Protein AF-A0A534RMI1-F1 (afdb_monomer)

Foldseek 3Di:
DDDPDPPDDPPDDDPDPVVVVPDDDPPDCPPPPPPDDDDDDDDDDDDDDDDDDDDDDDDDDDDDDDDDDDDDPPDPPDPPDDDPDPPPPCPDDDDDDDDDDPVVVVVLVVVLCVCLVPPPHNPDDSVVVVVVVVVLLVLLVVLQDCVPQDPQDDPPDPSNVCRVVSNVVSSVRSSVVSVVVVVD

pLDDT: mean 73.36, std 21.19, range [35.44, 97.62]

Structure (mmCIF, N/CA/C/O backbone):
data_AF-A0A534RMI1-F1
#
_entry.id   AF-A0A534RMI1-F1
#
loop_
_atom_site.group_PDB
_atom_site.id
_atom_site.type_symbol
_atom_site.label_atom_id
_atom_site.label_alt_id
_atom_site.label_comp_id
_atom_site.label_asym_id
_atom_site.label_entity_id
_atom_site.label_seq_id
_atom_site.pdbx_PDB_ins_code
_atom_site.Cartn_x
_atom_site.Cartn_y
_atom_site.Cartn_z
_atom_site.occupancy
_atom_site.B_iso_or_equiv
_atom_site.auth_seq_id
_atom_site.auth_comp_id
_atom_site.auth_asym_id
_atom_site.auth_atom_id
_atom_site.pdbx_PDB_model_num
ATOM 1 N N . MET A 1 1 ? 21.032 -33.362 -4.407 1.00 35.91 1 MET A N 1
ATOM 2 C CA . MET A 1 1 ? 20.028 -32.495 -3.752 1.00 35.91 1 MET A CA 1
ATOM 3 C C . MET A 1 1 ? 20.528 -31.066 -3.860 1.00 35.91 1 MET A C 1
ATOM 5 O O . MET A 1 1 ? 21.305 -30.638 -3.016 1.00 35.91 1 MET A O 1
ATOM 9 N N . ASP A 1 2 ? 20.140 -30.360 -4.920 1.00 45.78 2 ASP A N 1
ATOM 10 C CA . ASP A 1 2 ? 20.627 -29.004 -5.179 1.00 45.78 2 ASP A CA 1
ATOM 11 C C . ASP A 1 2 ? 19.701 -27.980 -4.529 1.00 45.78 2 ASP A C 1
ATOM 13 O O . ASP A 1 2 ? 18.535 -27.825 -4.903 1.00 45.78 2 ASP A O 1
ATOM 17 N N . LYS A 1 3 ? 20.220 -27.287 -3.514 1.00 56.59 3 LYS A N 1
ATOM 18 C CA . LYS A 1 3 ? 19.539 -26.168 -2.863 1.00 56.59 3 LYS A CA 1
ATOM 19 C C . LYS A 1 3 ? 19.502 -24.995 -3.849 1.00 56.59 3 LYS A C 1
ATOM 21 O O . LYS A 1 3 ? 20.452 -24.224 -3.923 1.00 56.59 3 LYS A O 1
ATOM 26 N N . LYS A 1 4 ? 18.417 -24.856 -4.618 1.00 56.69 4 LYS A N 1
ATOM 27 C CA . LYS A 1 4 ? 18.163 -23.656 -5.434 1.00 56.69 4 LYS A CA 1
ATOM 28 C C . LYS A 1 4 ? 17.969 -22.450 -4.510 1.00 56.69 4 LYS A C 1
ATOM 30 O O . LYS A 1 4 ? 16.898 -22.262 -3.937 1.00 56.69 4 LYS A O 1
ATOM 35 N N . THR A 1 5 ? 19.003 -21.629 -4.366 1.00 60.81 5 THR A N 1
ATOM 36 C CA . THR A 1 5 ? 18.936 -20.309 -3.734 1.00 60.81 5 THR A CA 1
ATOM 37 C C . THR A 1 5 ? 18.153 -19.361 -4.643 1.00 60.81 5 THR A C 1
ATOM 39 O O . THR A 1 5 ? 18.589 -18.977 -5.726 1.00 60.81 5 THR A O 1
ATOM 42 N N . ARG A 1 6 ? 16.930 -19.019 -4.229 1.00 60.38 6 ARG A N 1
ATOM 43 C CA . ARG A 1 6 ? 16.043 -18.097 -4.951 1.00 60.38 6 ARG A CA 1
ATOM 44 C C . ARG A 1 6 ? 16.687 -16.701 -4.971 1.00 60.38 6 ARG A C 1
ATOM 46 O O . ARG A 1 6 ? 17.007 -16.171 -3.914 1.00 60.38 6 ARG A O 1
ATOM 53 N N . GLY A 1 7 ? 16.858 -16.111 -6.157 1.00 69.50 7 GLY A N 1
ATOM 54 C CA . GLY A 1 7 ? 17.272 -14.707 -6.319 1.00 69.50 7 GLY A CA 1
ATOM 55 C C . GLY A 1 7 ? 18.750 -14.437 -6.632 1.00 69.50 7 GLY A C 1
ATOM 56 O O . GLY A 1 7 ? 19.119 -13.271 -6.722 1.00 69.50 7 GLY A O 1
ATOM 57 N N . LEU A 1 8 ? 19.587 -15.459 -6.840 1.00 78.31 8 LEU A N 1
ATOM 58 C CA . LEU A 1 8 ? 20.981 -15.291 -7.279 1.00 78.31 8 LEU A CA 1
ATOM 59 C C . LEU A 1 8 ? 21.171 -15.837 -8.706 1.00 78.31 8 LEU A C 1
ATOM 61 O O . LEU A 1 8 ? 20.578 -16.867 -9.038 1.00 78.31 8 LEU A O 1
ATOM 65 N N . PRO A 1 9 ? 21.956 -15.163 -9.573 1.00 78.00 9 PRO A N 1
ATOM 66 C CA . PRO A 1 9 ? 22.225 -15.662 -10.914 1.00 78.00 9 PRO A CA 1
ATOM 67 C C . PRO A 1 9 ? 23.018 -16.981 -10.852 1.00 78.00 9 PRO A C 1
ATOM 69 O O . PRO A 1 9 ? 23.820 -17.160 -9.933 1.00 78.00 9 PRO A O 1
ATOM 72 N N . PRO A 1 10 ? 22.859 -17.888 -11.838 1.00 73.12 10 PRO A N 1
ATOM 73 C CA . PRO A 1 10 ? 23.508 -19.207 -11.834 1.00 73.12 10 PRO A CA 1
ATOM 74 C C . PRO A 1 10 ? 25.043 -19.168 -11.769 1.00 73.12 10 PRO A C 1
ATOM 76 O O . PRO A 1 10 ? 25.670 -20.175 -11.463 1.00 73.12 10 PRO A O 1
ATOM 79 N N . SER A 1 11 ? 25.646 -18.018 -12.074 1.00 76.00 11 SER A N 1
ATOM 80 C CA . SER A 1 11 ? 27.089 -17.776 -12.077 1.00 76.00 11 SER A CA 1
ATOM 81 C C . SER A 1 11 ? 27.627 -17.165 -10.779 1.00 76.00 11 SER A C 1
ATOM 83 O O . SER A 1 11 ? 28.812 -16.849 -10.714 1.00 76.00 11 SER A O 1
ATOM 85 N N . PHE A 1 12 ? 26.790 -16.925 -9.765 1.00 70.94 12 PHE A N 1
ATOM 86 C CA . PHE A 1 12 ? 27.260 -16.348 -8.509 1.00 70.94 12 PHE A CA 1
ATOM 87 C C . PHE A 1 12 ? 27.955 -17.414 -7.657 1.00 70.94 12 PHE A C 1
ATOM 89 O O . PHE A 1 12 ? 27.310 -18.328 -7.143 1.00 70.94 12 PHE A O 1
ATOM 96 N N . GLN A 1 13 ? 29.267 -17.273 -7.485 1.00 72.00 13 GLN A N 1
ATOM 97 C CA . GLN A 1 13 ? 30.072 -18.059 -6.554 1.00 72.00 13 GLN A CA 1
ATOM 98 C C . GLN A 1 13 ? 30.716 -17.099 -5.552 1.00 72.00 13 GLN A C 1
ATOM 100 O O . GLN A 1 13 ? 31.319 -16.098 -5.933 1.00 72.00 13 GLN A O 1
ATOM 105 N N . LEU A 1 14 ? 30.518 -17.369 -4.261 1.00 69.06 14 LEU A N 1
ATOM 106 C CA . LEU A 1 14 ? 31.159 -16.628 -3.182 1.00 69.06 14 LEU A CA 1
ATOM 107 C C . LEU A 1 14 ? 32.470 -17.348 -2.849 1.00 69.06 14 LEU A C 1
ATOM 109 O O . LEU A 1 14 ? 32.453 -18.352 -2.136 1.00 69.06 14 LEU A O 1
ATOM 113 N N . ASP A 1 15 ? 33.588 -16.847 -3.370 1.00 60.03 15 ASP A N 1
ATOM 114 C CA . ASP A 1 15 ? 34.925 -17.369 -3.072 1.00 60.03 15 ASP A CA 1
ATOM 115 C C . ASP A 1 15 ? 35.361 -16.936 -1.668 1.00 60.03 15 ASP A C 1
ATOM 117 O O . ASP A 1 15 ? 36.162 -16.022 -1.474 1.00 60.03 15 ASP A O 1
ATOM 121 N N . VAL A 1 16 ? 34.797 -17.582 -0.650 1.00 66.56 16 VAL A N 1
ATOM 122 C CA . VAL A 1 16 ? 35.308 -17.459 0.715 1.00 66.56 16 VAL A CA 1
ATOM 123 C C . VAL A 1 16 ? 36.468 -18.432 0.847 1.00 66.56 16 VAL A C 1
ATOM 125 O O . VAL A 1 16 ? 36.294 -19.641 0.684 1.00 66.56 16 VAL A O 1
ATOM 128 N N . ALA A 1 17 ? 37.663 -17.921 1.150 1.00 61.41 17 ALA A N 1
ATOM 129 C CA . ALA A 1 17 ? 38.798 -18.775 1.468 1.00 61.41 17 ALA A CA 1
ATOM 130 C C . ALA A 1 17 ? 38.384 -19.750 2.581 1.00 61.41 17 ALA A C 1
ATOM 132 O O . ALA A 1 17 ? 37.951 -19.328 3.652 1.00 61.41 17 ALA A O 1
ATOM 133 N N . ARG A 1 18 ? 38.519 -21.058 2.335 1.00 56.66 18 ARG A N 1
ATOM 134 C CA . ARG A 1 18 ? 38.091 -22.130 3.254 1.00 56.66 18 ARG A CA 1
ATOM 135 C C . ARG A 1 18 ? 38.651 -21.968 4.677 1.00 56.66 18 ARG A C 1
ATOM 137 O O . ARG A 1 18 ? 37.997 -22.333 5.648 1.00 56.66 18 ARG A O 1
ATOM 144 N N . ALA A 1 19 ? 39.808 -21.318 4.802 1.00 56.12 19 ALA A N 1
ATOM 145 C CA . ALA A 1 19 ? 40.434 -20.957 6.073 1.00 56.12 19 ALA A CA 1
ATOM 146 C C . ALA A 1 19 ? 39.606 -19.993 6.954 1.00 56.12 19 ALA A C 1
ATOM 148 O O . ALA A 1 19 ? 39.802 -19.977 8.166 1.00 56.12 19 ALA A O 1
ATOM 149 N N . ALA A 1 20 ? 38.684 -19.212 6.378 1.00 58.28 20 ALA A N 1
ATOM 150 C CA . ALA A 1 20 ? 37.795 -18.299 7.104 1.00 58.28 20 ALA A CA 1
ATOM 151 C C . ALA A 1 20 ? 36.513 -18.976 7.630 1.00 58.28 20 ALA A C 1
ATOM 153 O O . ALA A 1 20 ? 35.775 -18.368 8.398 1.00 58.28 20 ALA A O 1
ATOM 154 N N . VAL A 1 21 ? 36.242 -20.223 7.225 1.00 60.84 21 VAL A N 1
ATOM 155 C CA . VAL A 1 21 ? 35.072 -21.003 7.670 1.00 60.84 21 VAL A CA 1
ATOM 156 C C . VAL A 1 21 ? 35.430 -21.940 8.831 1.00 60.84 21 VAL A C 1
ATOM 158 O O . VAL A 1 21 ? 34.578 -22.262 9.651 1.00 60.84 21 VAL A O 1
ATOM 161 N N . GLU A 1 22 ? 36.693 -22.363 8.929 1.00 57.84 22 GLU A N 1
ATOM 162 C CA . GLU A 1 22 ? 37.139 -23.379 9.897 1.00 57.84 22 GLU A CA 1
ATOM 163 C C . GLU A 1 22 ? 37.731 -22.801 11.196 1.00 57.84 22 GLU A C 1
ATOM 165 O O . GLU A 1 22 ? 37.991 -23.552 12.134 1.00 57.84 22 GLU A O 1
ATOM 170 N N . ARG A 1 23 ? 37.931 -21.479 11.296 1.00 54.34 23 ARG A N 1
ATOM 171 C CA . ARG A 1 23 ? 38.433 -20.835 12.521 1.00 54.34 23 ARG A CA 1
ATOM 172 C C . ARG A 1 23 ? 37.386 -19.884 13.101 1.00 54.34 23 ARG A C 1
ATOM 174 O O . ARG A 1 23 ? 36.882 -19.044 12.357 1.00 54.34 23 ARG A O 1
ATOM 181 N N . PRO A 1 24 ? 37.083 -19.961 14.410 1.00 62.88 24 PRO A N 1
ATOM 182 C CA . PRO A 1 24 ? 36.308 -18.927 15.081 1.00 62.88 24 PRO A CA 1
ATOM 183 C C . PRO A 1 24 ? 36.985 -17.572 14.864 1.00 62.88 24 PRO A C 1
ATOM 185 O O . PRO A 1 24 ? 38.191 -17.434 15.082 1.00 62.88 24 PRO A O 1
ATOM 188 N N . VAL A 1 25 ? 36.220 -16.580 14.412 1.00 67.94 25 VAL A N 1
ATOM 189 C CA . VAL A 1 25 ? 36.691 -15.195 14.338 1.00 67.94 25 VAL A CA 1
ATOM 190 C C . VAL A 1 25 ? 36.992 -14.746 15.767 1.00 67.94 25 VAL A C 1
ATOM 192 O O . VAL A 1 25 ? 36.084 -14.689 16.594 1.00 67.94 25 VAL A O 1
ATOM 195 N N . GLN A 1 26 ? 38.261 -14.462 16.070 1.00 58.62 26 GLN A N 1
ATOM 196 C CA . GLN A 1 26 ? 38.657 -13.860 17.342 1.00 58.62 26 GLN A CA 1
ATOM 197 C C . GLN A 1 26 ? 38.214 -12.396 17.329 1.00 58.62 26 GLN A C 1
ATOM 199 O O . GLN A 1 26 ? 38.904 -11.518 16.814 1.00 58.62 26 GLN A O 1
ATOM 204 N N . LEU A 1 27 ? 37.008 -12.153 17.834 1.00 64.62 27 LEU A N 1
ATOM 205 C CA . LEU A 1 27 ? 36.589 -10.830 18.270 1.00 64.62 27 LEU A CA 1
ATOM 206 C C . LEU A 1 27 ? 37.419 -10.520 19.518 1.00 64.62 27 LEU A C 1
ATOM 208 O O . LEU A 1 27 ? 37.347 -11.269 20.484 1.00 64.62 27 LEU A O 1
ATOM 212 N N . GLY A 1 28 ? 38.264 -9.490 19.458 1.00 54.16 28 GLY A N 1
ATOM 213 C CA . GLY A 1 28 ? 39.065 -9.071 20.607 1.00 54.16 28 GLY A CA 1
ATOM 214 C C . GLY A 1 28 ? 38.173 -8.709 21.796 1.00 54.16 28 GLY A C 1
ATOM 215 O O . GLY A 1 28 ? 37.118 -8.095 21.615 1.00 54.16 28 GLY A O 1
ATOM 216 N N . ASP A 1 29 ? 38.608 -9.102 22.990 1.00 61.06 29 ASP A N 1
ATOM 217 C CA . ASP A 1 29 ? 37.922 -8.893 24.265 1.00 61.06 29 ASP A CA 1
ATOM 218 C C . ASP A 1 29 ? 37.964 -7.411 24.674 1.00 61.06 29 ASP A C 1
ATOM 220 O O . ASP A 1 29 ? 38.738 -6.986 25.524 1.00 61.06 29 ASP A O 1
ATOM 224 N N . TYR A 1 30 ? 37.124 -6.586 24.051 1.00 53.84 30 TYR A N 1
ATOM 225 C CA . TYR A 1 30 ? 36.956 -5.170 24.407 1.00 53.84 30 TY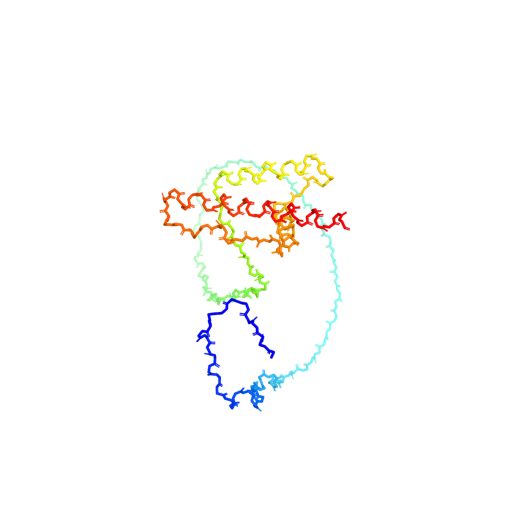R A CA 1
ATOM 226 C C . TYR A 1 30 ? 35.962 -4.969 25.569 1.00 53.84 30 TYR A C 1
ATOM 228 O O . TYR A 1 30 ? 35.200 -4.002 25.568 1.00 53.84 30 TYR A O 1
ATOM 236 N N . LEU A 1 31 ? 35.912 -5.904 26.526 1.00 53.16 31 LEU A N 1
ATOM 237 C CA . LEU A 1 31 ? 34.909 -5.923 27.601 1.00 53.16 31 LEU A CA 1
ATOM 238 C C . LEU A 1 31 ? 35.486 -6.147 29.011 1.00 53.16 31 LEU A C 1
ATOM 240 O O . LEU A 1 31 ? 34.703 -6.349 29.930 1.00 53.16 31 LEU A O 1
ATOM 244 N N . ASP A 1 32 ? 36.811 -6.048 29.180 1.00 53.72 32 ASP A N 1
ATOM 245 C CA . ASP A 1 32 ? 37.513 -6.265 30.463 1.00 53.72 32 ASP A CA 1
ATOM 246 C C . ASP A 1 32 ? 38.327 -5.045 30.953 1.00 53.72 32 ASP A C 1
ATOM 248 O O . ASP A 1 32 ? 39.206 -5.173 31.804 1.00 53.72 32 ASP A O 1
ATOM 252 N N . GLU A 1 33 ? 38.034 -3.830 30.482 1.00 49.50 33 GLU A N 1
ATOM 253 C CA . GLU A 1 33 ? 38.556 -2.614 31.131 1.00 49.50 33 GLU A CA 1
ATOM 254 C C . GLU A 1 33 ? 37.604 -2.153 32.251 1.00 49.50 33 GLU A C 1
ATOM 256 O O . GLU A 1 33 ? 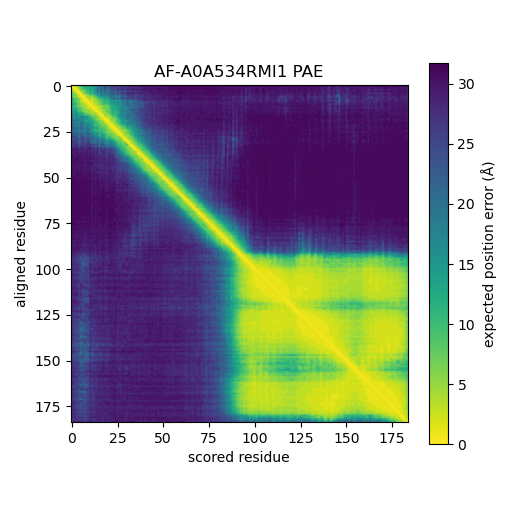36.914 -1.139 32.150 1.00 49.50 33 GLU A O 1
ATOM 261 N N . GLU A 1 34 ? 37.558 -2.919 33.347 1.00 53.66 34 GLU A N 1
ATOM 262 C CA . GLU A 1 34 ? 37.109 -2.417 34.652 1.00 53.66 34 GLU A CA 1
ATOM 263 C C . GLU A 1 34 ? 38.263 -1.655 35.327 1.00 53.66 34 GLU A C 1
ATOM 265 O O . GLU A 1 34 ? 39.022 -2.211 36.121 1.00 53.66 34 GLU A O 1
ATOM 270 N N . GLU A 1 35 ? 38.403 -0.357 35.039 1.00 46.00 35 GLU A N 1
ATOM 271 C CA . GLU A 1 35 ? 39.339 0.509 35.765 1.00 46.00 35 GLU A CA 1
ATOM 272 C C . GLU A 1 35 ? 38.620 1.292 36.885 1.00 46.00 35 GLU A C 1
ATOM 274 O O . GLU A 1 35 ? 38.027 2.350 36.691 1.00 46.00 35 GLU A O 1
ATOM 279 N N . ALA A 1 36 ? 38.682 0.693 38.078 1.00 38.38 36 ALA A N 1
ATOM 280 C CA . ALA A 1 36 ? 38.743 1.295 39.415 1.00 38.38 36 ALA A CA 1
ATOM 281 C C . ALA A 1 36 ? 37.681 2.340 39.843 1.00 38.38 36 ALA A C 1
ATOM 283 O O . ALA A 1 36 ? 37.823 3.552 39.680 1.00 38.38 36 ALA A O 1
ATOM 284 N N . ALA A 1 37 ? 36.691 1.869 40.606 1.00 46.00 37 ALA A N 1
ATOM 285 C CA . ALA A 1 37 ? 35.883 2.699 41.500 1.00 46.00 37 ALA A CA 1
ATOM 286 C C . ALA A 1 37 ? 36.675 3.172 42.741 1.00 46.00 37 ALA A C 1
ATOM 288 O O . ALA A 1 37 ? 37.420 2.382 43.326 1.00 46.00 37 ALA A O 1
ATOM 289 N N . PRO A 1 38 ? 36.400 4.384 43.264 1.00 43.16 38 PRO A N 1
ATOM 290 C CA . PRO A 1 38 ? 36.565 4.648 44.690 1.00 43.16 38 PRO A CA 1
ATOM 291 C C . PRO A 1 38 ? 35.230 4.926 45.413 1.00 43.16 38 PRO A C 1
ATOM 293 O O . PRO A 1 38 ? 34.535 5.907 45.169 1.00 43.16 38 PRO A O 1
ATOM 296 N N . VAL A 1 39 ? 34.920 3.986 46.312 1.00 41.78 39 VAL A N 1
ATOM 297 C CA . VAL A 1 39 ? 34.290 4.034 47.652 1.00 41.78 39 VAL A CA 1
ATOM 298 C C . VAL A 1 39 ? 33.526 5.300 48.110 1.00 41.78 39 VAL A C 1
ATOM 300 O O . VAL A 1 39 ? 34.024 6.420 48.112 1.00 41.78 39 VAL A O 1
ATOM 303 N N . ALA A 1 40 ? 32.324 5.042 48.638 1.00 43.62 40 ALA A N 1
ATOM 304 C CA . ALA A 1 40 ? 31.292 5.951 49.151 1.00 43.62 40 ALA A CA 1
ATOM 305 C C . ALA A 1 40 ? 31.549 6.612 50.529 1.00 43.62 40 ALA A C 1
ATOM 307 O O . ALA A 1 40 ? 32.336 6.103 51.326 1.00 43.62 40 ALA A O 1
ATOM 308 N N . LYS A 1 41 ? 30.724 7.626 50.880 1.00 42.47 41 LYS A N 1
ATOM 309 C CA . LYS A 1 41 ? 29.896 7.626 52.118 1.00 42.47 41 LYS A CA 1
ATOM 310 C C . LYS A 1 41 ? 28.729 8.665 52.110 1.00 42.47 41 LYS A C 1
ATOM 312 O O . LYS A 1 41 ? 28.814 9.639 51.369 1.00 42.47 41 LYS A O 1
ATOM 317 N N . PRO A 1 42 ? 27.642 8.442 52.892 1.00 46.88 42 PRO A N 1
ATOM 318 C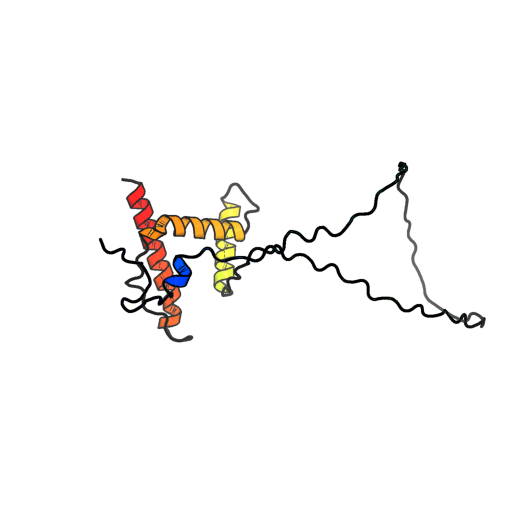 CA . PRO A 1 42 ? 26.269 8.968 52.685 1.00 46.88 42 PRO A CA 1
ATOM 319 C C . PRO A 1 42 ? 25.791 9.995 53.744 1.00 46.88 42 PRO A C 1
ATOM 321 O O . PRO A 1 42 ? 26.380 9.989 54.814 1.00 46.88 42 PRO A O 1
ATOM 324 N N . VAL A 1 43 ? 24.689 10.754 53.515 1.00 41.16 43 VAL A N 1
ATOM 325 C CA . VAL A 1 43 ? 23.638 11.164 54.510 1.00 41.16 43 VAL A CA 1
ATOM 326 C C . VAL A 1 43 ? 22.331 11.659 53.806 1.00 41.16 43 VAL A C 1
ATOM 328 O O . VAL A 1 43 ? 22.383 12.262 52.741 1.00 41.16 43 VAL A O 1
ATOM 331 N N . ALA A 1 44 ? 21.200 11.339 54.458 1.00 46.81 44 ALA A N 1
ATOM 332 C CA . ALA A 1 44 ? 19.731 11.369 54.245 1.00 46.81 44 ALA A CA 1
ATOM 333 C C . ALA A 1 44 ? 18.930 12.584 53.639 1.00 46.81 44 ALA A C 1
ATOM 335 O O . ALA A 1 44 ? 19.460 13.688 53.551 1.00 46.81 44 ALA A O 1
ATOM 336 N N . PRO A 1 45 ? 17.620 12.377 53.292 1.00 46.38 45 PRO A N 1
ATOM 337 C CA . PRO A 1 45 ? 16.600 13.362 52.824 1.00 46.38 45 PRO A CA 1
ATOM 338 C C . PRO A 1 45 ? 15.598 13.743 53.965 1.00 46.38 45 PRO A C 1
ATOM 340 O O . PRO A 1 45 ? 15.912 13.393 55.104 1.00 46.38 45 PRO A O 1
ATOM 343 N N . PRO A 1 46 ? 14.350 14.262 53.762 1.00 54.75 46 PRO A N 1
ATOM 344 C CA . PRO A 1 46 ? 13.693 15.122 52.743 1.00 54.75 46 PRO A CA 1
ATOM 345 C C . PRO A 1 46 ? 13.022 16.388 53.378 1.00 54.75 46 PRO A C 1
ATOM 347 O O . PRO A 1 46 ? 13.071 16.555 54.589 1.00 54.75 46 PRO A O 1
ATOM 350 N N . ASP A 1 47 ? 12.370 17.269 52.597 1.00 43.09 47 ASP A N 1
ATOM 351 C CA . ASP A 1 47 ? 10.934 17.582 52.804 1.00 43.09 47 ASP A CA 1
ATOM 352 C C . ASP A 1 47 ? 10.320 18.536 51.745 1.00 43.09 47 ASP A C 1
ATOM 354 O O . ASP A 1 47 ? 11.038 19.315 51.110 1.00 43.09 47 ASP A O 1
ATOM 358 N N . PRO A 1 48 ? 8.992 18.438 51.510 1.00 55.53 48 PRO A N 1
ATOM 359 C CA . PRO A 1 48 ? 8.231 19.143 50.477 1.00 55.53 48 PRO A CA 1
ATOM 360 C C . PRO A 1 48 ? 7.651 20.465 51.011 1.00 55.53 48 PRO A C 1
ATOM 362 O O . PRO A 1 48 ? 7.785 20.754 52.197 1.00 55.53 48 PRO A O 1
ATOM 365 N N . THR A 1 49 ? 6.941 21.236 50.171 1.00 38.22 49 THR A N 1
ATOM 366 C CA . THR A 1 49 ? 5.593 21.798 50.462 1.00 38.22 49 THR A CA 1
ATOM 367 C C . THR A 1 49 ? 5.263 23.034 49.604 1.00 38.22 49 THR A C 1
ATOM 369 O O . THR A 1 49 ? 6.038 23.977 49.504 1.00 38.22 49 THR A O 1
ATOM 372 N N . ALA A 1 50 ? 4.045 22.981 49.055 1.00 38.97 50 ALA A N 1
ATOM 373 C CA . ALA A 1 50 ? 3.110 24.063 48.724 1.00 38.97 50 ALA A CA 1
ATOM 374 C C . ALA A 1 50 ? 3.410 25.071 47.593 1.00 38.97 50 ALA A C 1
ATOM 376 O O . ALA A 1 50 ? 4.176 26.021 47.707 1.00 38.97 50 ALA A O 1
ATOM 377 N N . ALA A 1 51 ? 2.612 24.906 46.536 1.00 39.88 51 ALA A N 1
ATOM 378 C CA . ALA A 1 51 ? 2.014 25.963 45.716 1.00 39.88 51 ALA A CA 1
ATOM 379 C C . ALA A 1 51 ? 1.037 26.843 46.550 1.00 39.88 51 ALA A C 1
ATOM 381 O O . ALA A 1 51 ? 0.920 26.622 47.754 1.00 39.88 51 ALA A O 1
ATOM 382 N N . PRO A 1 52 ? 0.125 27.634 45.952 1.00 50.19 52 PRO A N 1
ATOM 383 C CA . PRO A 1 52 ? 0.170 28.550 44.799 1.00 50.19 52 PRO A CA 1
ATOM 384 C C . PRO A 1 52 ? -0.336 29.962 45.209 1.00 50.19 52 PRO A C 1
ATOM 386 O O . PRO A 1 52 ? -0.771 30.133 46.339 1.00 50.19 52 PRO A O 1
ATOM 389 N N . ALA A 1 53 ? -0.336 30.939 44.287 1.00 35.44 53 ALA A N 1
ATOM 390 C CA . ALA A 1 53 ? -1.260 32.102 44.183 1.00 35.44 53 ALA A CA 1
ATOM 391 C C . ALA A 1 53 ? -0.504 33.321 43.631 1.00 35.44 53 ALA A C 1
ATOM 393 O O . ALA A 1 53 ? 0.684 33.468 43.884 1.00 35.44 53 ALA A O 1
ATOM 394 N N . GLU A 1 54 ? -1.062 34.299 42.934 1.00 36.38 54 GLU A N 1
ATOM 395 C CA . GLU A 1 54 ? -2.295 34.533 42.184 1.00 36.38 54 GLU A CA 1
ATOM 396 C C . GLU A 1 54 ? -1.952 35.785 41.350 1.00 36.38 54 GLU A C 1
ATOM 398 O O . GLU A 1 54 ? -1.216 36.666 41.799 1.00 36.38 54 GLU A O 1
ATOM 403 N N . LEU A 1 55 ? -2.450 35.868 40.117 1.00 48.59 55 LEU A N 1
ATOM 404 C CA . LEU A 1 55 ? -2.422 37.099 39.314 1.00 48.59 55 LEU A CA 1
ATOM 405 C C . LEU A 1 55 ? -3.350 38.142 39.972 1.00 48.59 55 LEU A C 1
ATOM 407 O O . LEU A 1 55 ? -4.351 37.739 40.565 1.00 48.59 55 LEU A O 1
ATOM 411 N N . PRO A 1 56 ? -3.140 39.463 39.788 1.00 46.41 56 PRO A N 1
ATOM 412 C CA . PRO A 1 56 ? -3.870 40.105 38.687 1.00 46.41 56 PRO A CA 1
ATOM 413 C C . PRO A 1 56 ? -3.208 41.340 38.030 1.00 46.41 56 PRO A C 1
ATOM 415 O O . PRO A 1 56 ? -2.626 42.202 38.672 1.00 46.41 56 PRO A O 1
ATOM 418 N N . ARG A 1 57 ? -3.412 41.405 36.705 1.00 38.22 57 ARG A N 1
ATOM 419 C CA . ARG A 1 57 ? -3.875 42.531 35.855 1.00 38.22 57 ARG A CA 1
ATOM 420 C C . ARG A 1 57 ? -3.502 43.993 36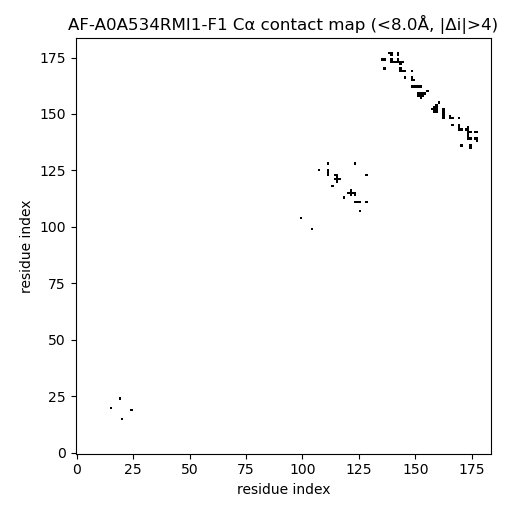.180 1.00 38.22 57 ARG A C 1
ATOM 422 O O . ARG A 1 57 ? -3.808 44.508 37.243 1.00 38.22 57 ARG A O 1
ATOM 429 N N . GLY A 1 58 ? -3.166 44.715 35.102 1.00 35.75 58 GLY A N 1
ATOM 430 C CA . GLY A 1 58 ? -3.374 46.170 34.943 1.00 35.75 58 GLY A CA 1
ATOM 431 C C . GLY A 1 58 ? -2.166 46.847 34.284 1.00 35.75 58 GLY A C 1
ATOM 432 O O . GLY A 1 58 ? -1.199 47.129 34.967 1.00 35.75 58 GLY A O 1
ATOM 433 N N . ARG A 1 59 ? -2.009 46.857 32.954 1.00 37.72 59 ARG A N 1
ATOM 434 C CA . ARG A 1 59 ? -2.561 47.784 31.938 1.00 37.72 59 ARG A CA 1
ATOM 435 C C . ARG A 1 59 ? -2.098 49.255 32.083 1.00 37.72 59 ARG A C 1
ATOM 437 O O . ARG A 1 59 ? -2.510 49.931 33.012 1.00 37.72 59 ARG A O 1
ATOM 444 N N . HIS A 1 60 ? -1.396 49.703 31.031 1.00 37.34 60 HIS A N 1
ATOM 445 C CA . HIS A 1 60 ? -1.289 51.059 30.451 1.00 37.34 60 HIS A CA 1
ATOM 446 C C . HIS A 1 60 ? 0.006 51.898 30.617 1.00 37.34 60 HIS A C 1
ATOM 448 O O . HIS A 1 60 ? 0.444 52.212 31.715 1.00 37.34 60 HIS A O 1
ATOM 454 N N . THR A 1 61 ? 0.489 52.322 29.429 1.00 39.69 61 THR A N 1
ATOM 455 C CA . THR A 1 61 ? 1.088 53.622 29.019 1.00 39.69 61 THR A CA 1
ATOM 456 C C . THR A 1 61 ? 2.537 54.000 29.390 1.00 39.69 61 THR A C 1
ATOM 458 O O . THR A 1 61 ? 2.818 54.419 30.502 1.00 39.69 61 THR A O 1
ATOM 461 N N . GLU A 1 62 ? 3.429 53.826 28.397 1.00 40.47 62 GLU A N 1
ATOM 462 C CA . GLU A 1 62 ? 4.342 54.784 27.700 1.00 40.47 62 GLU A CA 1
ATOM 463 C C . GLU A 1 62 ? 4.581 56.225 28.260 1.00 40.47 62 GLU A C 1
ATOM 465 O O . GLU A 1 62 ? 3.723 56.751 28.961 1.00 40.47 62 GLU A O 1
ATOM 470 N N . PRO A 1 63 ? 5.617 56.975 27.802 1.00 47.47 63 PRO A N 1
ATOM 471 C CA . PRO A 1 63 ? 7.040 56.933 28.189 1.00 47.47 63 PRO A CA 1
ATOM 472 C C . PRO A 1 63 ? 7.584 58.313 28.668 1.00 47.47 63 PRO A C 1
ATOM 474 O O . PRO A 1 63 ? 6.996 59.343 28.361 1.00 47.47 63 PRO A O 1
ATOM 477 N N . ALA A 1 64 ? 8.753 58.361 29.332 1.00 36.72 64 ALA A N 1
ATOM 478 C CA . ALA A 1 64 ? 9.806 59.393 29.156 1.00 36.72 64 ALA A CA 1
ATOM 479 C C . ALA A 1 64 ? 10.924 59.275 30.217 1.00 36.72 64 ALA A C 1
ATOM 481 O O . ALA A 1 64 ? 10.674 59.155 31.412 1.00 36.72 64 ALA A O 1
ATOM 482 N N . ALA A 1 65 ? 12.167 59.329 29.735 1.00 43.62 65 ALA A N 1
ATOM 483 C CA . ALA A 1 65 ? 13.445 59.409 30.458 1.00 43.62 65 ALA A CA 1
ATOM 484 C C . ALA A 1 65 ? 13.653 60.820 31.097 1.00 43.62 65 ALA A C 1
ATOM 486 O O . ALA A 1 65 ? 12.807 61.679 30.845 1.00 43.62 65 ALA A O 1
ATOM 487 N N . PRO A 1 66 ? 14.751 61.152 31.832 1.00 45.53 66 PRO A N 1
ATOM 488 C CA . PRO A 1 66 ? 16.018 60.427 31.989 1.00 45.53 66 PRO A CA 1
ATOM 489 C C . PRO A 1 66 ? 16.538 60.306 33.438 1.00 45.53 66 PRO A C 1
ATOM 491 O O . PRO A 1 66 ? 16.618 61.273 34.192 1.00 45.53 66 PRO A O 1
ATOM 494 N N . SER A 1 67 ? 16.990 59.108 33.809 1.00 42.84 67 SER A N 1
ATOM 495 C CA . SER A 1 67 ? 17.708 58.882 35.065 1.00 42.84 67 SER A CA 1
ATOM 496 C C . SER A 1 67 ? 19.218 58.997 34.857 1.00 42.84 67 SER A C 1
ATOM 498 O O . SER A 1 67 ? 19.829 58.235 34.114 1.00 42.84 67 SER A O 1
ATOM 500 N N . THR A 1 68 ? 19.766 60.015 35.510 1.00 45.31 68 THR A N 1
ATOM 501 C CA . THR A 1 68 ? 21.018 60.040 36.277 1.00 45.31 68 THR A CA 1
ATOM 502 C C . THR A 1 68 ? 22.035 58.916 36.041 1.00 45.31 68 THR A C 1
ATOM 504 O O . THR A 1 68 ? 21.840 57.750 36.373 1.00 45.31 68 THR A O 1
ATOM 507 N N . SER A 1 69 ? 23.197 59.354 35.565 1.00 44.62 69 SER A N 1
ATOM 508 C CA . SER A 1 69 ? 24.482 58.665 35.513 1.00 44.62 69 SER A CA 1
ATOM 509 C C . SER A 1 69 ? 24.947 58.120 36.871 1.00 44.62 69 SER A C 1
ATOM 511 O O . SER A 1 69 ? 25.092 58.888 37.822 1.00 44.62 69 SER A O 1
ATOM 513 N N . ALA A 1 70 ? 25.286 56.830 36.920 1.00 50.28 70 ALA A N 1
ATOM 514 C CA . ALA A 1 70 ? 26.127 56.203 37.944 1.00 50.28 70 ALA A CA 1
ATOM 515 C C . ALA A 1 70 ? 26.742 54.893 37.379 1.00 50.28 70 ALA A C 1
ATOM 517 O O . ALA A 1 70 ? 26.247 54.374 36.380 1.00 50.28 70 ALA A O 1
ATOM 518 N N . PRO A 1 71 ? 27.871 54.411 37.926 1.00 46.66 71 PRO A N 1
ATOM 519 C CA . PRO A 1 71 ? 29.040 54.010 37.145 1.00 46.66 71 PRO A CA 1
ATOM 520 C C . PRO A 1 71 ? 29.026 52.580 36.592 1.00 46.66 71 PRO A C 1
ATOM 522 O O . PRO A 1 71 ? 28.369 51.669 37.088 1.00 46.66 71 PRO A O 1
ATOM 525 N N . VAL A 1 72 ? 29.855 52.408 35.560 1.00 48.47 72 VAL A N 1
ATOM 526 C CA . VAL A 1 72 ? 30.182 51.163 34.861 1.00 48.47 72 VAL A CA 1
ATOM 527 C C . VAL A 1 72 ? 30.706 50.113 35.847 1.00 48.47 72 VAL A C 1
ATOM 529 O O . VAL A 1 72 ? 31.890 50.082 36.180 1.00 48.47 72 VAL A O 1
ATOM 532 N N . HIS A 1 73 ? 29.838 49.199 36.276 1.00 51.28 73 HIS A N 1
ATOM 533 C CA . HIS A 1 73 ? 30.282 47.923 36.819 1.00 51.28 73 HIS A CA 1
ATOM 534 C C . HIS A 1 73 ? 30.793 47.063 35.661 1.00 51.28 73 HIS A C 1
ATOM 536 O O . HIS A 1 73 ? 30.018 46.485 34.899 1.00 51.28 73 HIS A O 1
ATOM 542 N N . GLN A 1 74 ? 32.117 46.987 35.518 1.00 51.41 74 GLN A N 1
ATOM 543 C CA . GLN A 1 74 ? 32.772 46.008 34.656 1.00 51.41 74 GLN A CA 1
ATOM 544 C C . GLN A 1 74 ? 32.474 44.600 35.190 1.00 51.41 74 GLN A C 1
ATOM 546 O O . GLN A 1 74 ? 33.186 44.059 36.037 1.00 51.41 74 GLN A O 1
ATOM 551 N N . ALA A 1 75 ? 31.391 44.002 34.700 1.00 54.94 75 ALA A N 1
ATOM 552 C CA . ALA A 1 75 ? 31.116 42.593 34.890 1.00 54.94 75 ALA A CA 1
ATOM 553 C C . ALA A 1 75 ? 32.204 41.799 34.154 1.00 54.94 75 ALA A C 1
ATOM 555 O O . ALA A 1 75 ? 32.232 41.745 32.925 1.00 54.94 75 ALA A O 1
ATOM 556 N N . ARG A 1 76 ? 33.125 41.194 34.914 1.00 56.06 76 ARG A N 1
ATOM 557 C CA . ARG A 1 76 ? 34.062 40.192 34.394 1.00 56.06 76 ARG A CA 1
ATOM 558 C C . ARG A 1 76 ? 33.260 39.112 33.668 1.00 56.06 76 ARG A C 1
ATOM 560 O O . ARG A 1 76 ? 32.567 38.317 34.303 1.00 56.06 76 ARG A O 1
ATOM 567 N N . VAL A 1 77 ? 33.377 39.083 32.343 1.00 59.69 77 VAL A N 1
ATOM 568 C CA . VAL A 1 77 ? 32.873 38.002 31.497 1.00 59.69 77 VAL A CA 1
ATOM 569 C C . VAL A 1 77 ? 33.617 36.734 31.902 1.00 59.69 77 VAL A C 1
ATOM 571 O O . VAL A 1 77 ? 34.789 36.553 31.581 1.00 59.69 77 VAL A O 1
ATOM 574 N N . ARG A 1 78 ? 32.956 35.863 32.669 1.00 66.00 78 ARG A N 1
ATOM 575 C CA . ARG A 1 78 ? 33.451 34.503 32.886 1.00 66.00 78 ARG A CA 1
ATOM 576 C C . ARG A 1 78 ? 33.317 33.751 31.557 1.00 66.00 78 ARG A C 1
ATOM 578 O O . ARG A 1 78 ? 32.233 33.805 30.969 1.00 66.00 78 ARG A O 1
ATOM 585 N N . PRO A 1 79 ? 34.356 33.051 31.073 1.00 60.56 79 PRO A N 1
ATOM 586 C CA . PRO A 1 79 ? 34.217 32.215 29.891 1.00 60.56 79 PRO A CA 1
ATOM 587 C C . PRO A 1 79 ? 33.174 31.130 30.188 1.00 60.56 79 PRO A C 1
ATOM 589 O O . PRO A 1 79 ? 33.337 30.322 31.103 1.00 60.56 79 PRO A O 1
ATOM 592 N N . ARG A 1 80 ? 32.058 31.145 29.450 1.00 65.31 80 ARG A N 1
ATOM 593 C CA . ARG A 1 80 ? 31.101 30.036 29.449 1.00 65.31 80 ARG A CA 1
ATOM 594 C C . ARG A 1 80 ? 31.775 28.873 28.735 1.00 65.31 80 ARG A C 1
ATOM 596 O O . ARG A 1 80 ? 31.909 28.901 27.515 1.00 65.31 80 ARG A O 1
ATOM 603 N N . PHE A 1 81 ? 32.193 27.864 29.491 1.00 69.19 81 PHE A N 1
ATOM 604 C CA . PHE A 1 81 ? 32.534 26.575 28.906 1.00 69.19 81 PHE A CA 1
ATOM 605 C C . PHE A 1 81 ? 31.301 26.036 28.162 1.00 69.19 81 PHE A C 1
ATOM 607 O O . PHE A 1 81 ? 30.190 26.114 28.702 1.00 69.19 81 PHE A O 1
ATOM 614 N N . PRO A 1 82 ? 31.449 25.541 26.922 1.00 68.38 82 PRO A N 1
ATOM 615 C CA . PRO A 1 82 ? 30.336 24.953 26.198 1.00 68.38 82 PRO A CA 1
ATOM 616 C C . PRO A 1 82 ? 29.880 23.703 26.951 1.00 68.38 82 PRO A C 1
ATOM 618 O O . PRO A 1 82 ? 30.624 22.734 27.076 1.00 68.38 82 PRO A O 1
ATOM 621 N N . VAL A 1 83 ? 28.654 23.737 27.473 1.00 74.94 83 VAL A N 1
ATOM 622 C CA . VAL A 1 83 ? 28.005 22.548 28.028 1.00 74.94 83 VAL A CA 1
ATOM 623 C C . VAL A 1 83 ? 27.846 21.551 26.875 1.00 74.94 83 VAL A C 1
ATOM 625 O O . VAL A 1 83 ? 27.213 21.905 25.872 1.00 74.94 83 VAL A O 1
ATOM 628 N N . PRO A 1 84 ? 28.418 20.336 26.962 1.00 67.25 84 PRO A N 1
ATOM 629 C CA . PRO A 1 84 ? 28.232 19.331 25.929 1.00 67.25 84 PRO A CA 1
ATOM 630 C C . PRO A 1 84 ? 26.739 19.016 25.825 1.00 67.25 84 PRO A C 1
ATOM 632 O O . PRO A 1 84 ? 26.092 18.641 26.805 1.00 67.25 84 PRO A O 1
ATOM 635 N N . LYS A 1 85 ? 26.163 19.224 24.635 1.00 73.12 85 LYS A N 1
ATOM 636 C CA . LYS A 1 85 ? 24.783 18.817 24.361 1.00 73.12 85 LYS A CA 1
ATOM 637 C C . LYS A 1 85 ? 24.708 17.301 24.552 1.00 73.12 85 LYS A C 1
ATOM 639 O O . LYS A 1 85 ? 25.553 16.608 23.988 1.00 73.12 85 LYS A O 1
ATOM 644 N N . PRO A 1 86 ? 23.718 16.776 25.294 1.00 66.56 86 PRO A N 1
ATOM 645 C CA . PRO A 1 86 ? 23.561 15.340 25.426 1.00 66.56 86 PRO A CA 1
ATOM 646 C C . PRO A 1 86 ? 23.345 14.748 24.033 1.00 66.56 86 PRO A C 1
ATOM 648 O O . PRO A 1 86 ? 22.358 15.058 23.356 1.00 66.56 86 PRO A O 1
ATOM 651 N N . THR A 1 87 ? 24.294 13.923 23.596 1.00 65.56 87 THR A N 1
ATOM 652 C CA . THR A 1 87 ? 24.171 13.103 22.396 1.00 65.56 87 THR A CA 1
ATOM 653 C C . THR A 1 87 ? 23.005 12.159 22.640 1.00 65.56 87 THR A C 1
ATOM 655 O O . THR A 1 87 ? 23.120 11.197 23.395 1.00 65.56 87 THR A O 1
ATOM 658 N N . ARG A 1 88 ? 21.835 12.478 22.077 1.00 68.19 88 ARG A N 1
ATOM 659 C CA . ARG A 1 88 ? 20.675 11.589 22.152 1.00 68.19 88 ARG A CA 1
ATOM 660 C C . ARG A 1 88 ? 21.078 10.281 21.485 1.00 68.19 88 ARG A C 1
ATOM 662 O O . ARG A 1 88 ? 21.327 10.266 20.282 1.00 68.19 88 ARG A O 1
ATOM 669 N N . LEU A 1 89 ? 21.165 9.216 22.277 1.00 62.97 89 LEU A N 1
ATOM 670 C CA . LEU A 1 89 ? 21.331 7.854 21.791 1.00 62.97 89 LEU A CA 1
ATOM 671 C C . LEU A 1 89 ? 20.192 7.594 20.805 1.00 62.97 89 LEU A C 1
ATOM 673 O O . LEU A 1 89 ? 19.024 7.530 21.187 1.00 62.97 89 LEU A O 1
ATOM 677 N N . ALA A 1 90 ? 20.521 7.552 19.518 1.00 63.56 90 ALA A N 1
ATOM 678 C CA . ALA A 1 90 ? 19.556 7.354 18.455 1.00 63.56 90 ALA A CA 1
ATOM 679 C C . ALA A 1 90 ? 19.166 5.873 18.402 1.00 63.56 90 ALA A C 1
ATOM 681 O O . ALA A 1 90 ? 19.551 5.150 17.491 1.00 63.56 90 ALA A O 1
ATOM 682 N N . THR A 1 91 ? 18.350 5.422 19.354 1.00 61.75 91 THR A N 1
ATOM 683 C CA . THR A 1 91 ? 17.609 4.150 19.291 1.00 61.75 91 THR A CA 1
ATOM 684 C C . THR A 1 91 ? 16.442 4.246 18.300 1.00 61.75 91 THR A C 1
ATOM 686 O O . THR A 1 91 ? 15.332 3.773 18.537 1.00 61.75 91 THR A O 1
ATOM 689 N N . THR A 1 92 ? 16.657 4.922 17.173 1.00 71.00 92 THR A N 1
ATOM 690 C CA . THR A 1 92 ? 15.600 5.188 16.202 1.00 71.00 92 THR A CA 1
ATOM 691 C C . THR A 1 92 ? 15.547 4.021 15.234 1.00 71.00 92 THR A C 1
ATOM 693 O O . THR A 1 92 ? 16.412 3.884 14.373 1.00 71.00 92 THR A O 1
ATOM 696 N N . VAL A 1 93 ? 14.523 3.178 15.379 1.00 77.50 93 VAL A N 1
ATOM 697 C CA . VAL A 1 93 ? 14.160 2.165 14.379 1.00 77.50 93 VAL A CA 1
ATOM 698 C C . VAL A 1 93 ? 14.161 2.822 12.991 1.00 77.50 93 VAL A C 1
ATOM 700 O O . VAL A 1 93 ? 13.605 3.921 12.855 1.00 77.50 93 VAL A O 1
ATOM 703 N N . PRO A 1 94 ? 14.774 2.201 11.964 1.00 82.75 94 PRO A N 1
ATOM 704 C CA . PRO A 1 94 ? 14.853 2.791 10.635 1.00 82.75 94 PRO A CA 1
ATOM 705 C C . PRO A 1 94 ? 13.447 3.071 10.099 1.00 82.75 94 PRO A C 1
ATOM 707 O O . PRO A 1 94 ? 12.642 2.162 9.891 1.00 82.75 94 PRO A O 1
ATOM 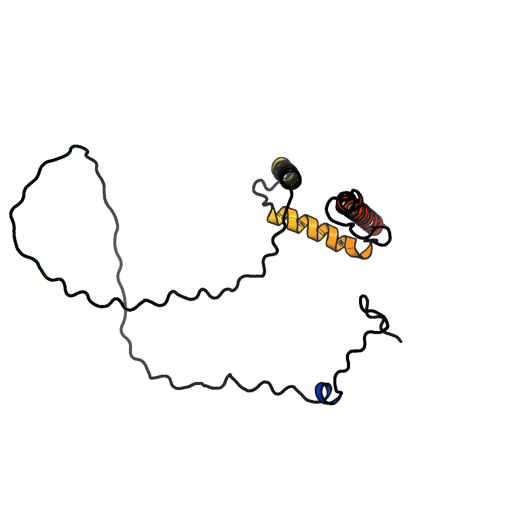710 N N . ARG A 1 95 ? 13.144 4.353 9.877 1.00 83.12 95 ARG A N 1
ATOM 711 C CA . ARG A 1 95 ? 11.866 4.791 9.312 1.00 83.12 95 ARG A CA 1
ATOM 712 C C . ARG A 1 95 ? 11.968 4.783 7.793 1.00 83.12 95 ARG A C 1
ATOM 714 O O . ARG A 1 95 ? 12.798 5.488 7.225 1.00 83.12 95 ARG A O 1
ATOM 721 N N . LYS A 1 96 ? 11.111 4.006 7.129 1.00 85.81 96 LYS A N 1
ATOM 722 C CA . LYS A 1 96 ? 10.943 4.073 5.673 1.00 85.81 96 LYS A CA 1
ATOM 723 C C . LYS A 1 96 ? 9.926 5.162 5.350 1.00 85.81 96 LYS A C 1
ATOM 725 O O . LYS A 1 96 ? 8.758 5.032 5.704 1.00 85.81 96 LYS A O 1
ATOM 730 N N . GLN A 1 97 ? 10.374 6.232 4.702 1.00 87.44 97 GLN A N 1
ATOM 731 C CA . GLN A 1 97 ? 9.487 7.282 4.210 1.00 87.44 97 GLN A CA 1
ATOM 732 C C . GLN A 1 97 ? 8.948 6.891 2.832 1.00 87.44 97 GLN A C 1
ATOM 734 O O . GLN A 1 97 ? 9.719 6.581 1.924 1.00 87.44 97 GLN A O 1
ATOM 739 N N . VAL A 1 98 ? 7.624 6.897 2.687 1.00 85.62 98 VAL A N 1
ATOM 740 C CA . VAL A 1 98 ? 6.950 6.646 1.411 1.00 85.62 98 VAL A CA 1
ATOM 741 C C . VAL A 1 98 ? 6.577 7.990 0.807 1.00 85.62 98 VAL A C 1
ATOM 743 O O . VAL A 1 98 ? 5.824 8.755 1.403 1.00 85.62 98 VAL A O 1
ATOM 746 N N . ASN A 1 99 ? 7.114 8.280 -0.375 1.00 89.88 99 ASN A N 1
ATOM 747 C CA . ASN A 1 99 ? 6.716 9.458 -1.136 1.00 89.88 99 ASN A CA 1
ATOM 748 C C . ASN A 1 99 ? 5.435 9.133 -1.904 1.00 89.88 99 ASN A C 1
ATOM 750 O O . ASN A 1 99 ? 5.385 8.144 -2.636 1.00 89.88 99 ASN A O 1
ATOM 754 N N . MET A 1 100 ? 4.413 9.966 -1.735 1.00 91.31 100 MET A N 1
ATOM 755 C CA . MET A 1 100 ? 3.102 9.802 -2.358 1.00 91.31 100 MET A CA 1
ATOM 756 C C . MET A 1 100 ? 2.774 11.015 -3.222 1.00 91.31 100 MET A C 1
ATOM 758 O O . MET A 1 100 ? 3.232 12.124 -2.947 1.00 91.31 100 MET A O 1
ATOM 762 N N . THR A 1 101 ? 1.991 10.801 -4.279 1.00 92.56 101 THR A N 1
ATOM 763 C CA . THR A 1 101 ? 1.431 11.917 -5.050 1.00 92.56 101 THR A CA 1
ATOM 764 C C . THR A 1 101 ? 0.303 12.585 -4.251 1.00 92.56 101 THR A C 1
ATOM 766 O O . THR A 1 101 ? -0.288 11.922 -3.395 1.00 92.56 101 THR A O 1
ATOM 769 N N . PRO A 1 102 ? -0.036 13.861 -4.520 1.00 95.00 102 PRO A N 1
ATOM 770 C CA . PRO A 1 102 ? -1.161 14.527 -3.857 1.00 95.00 102 PRO A CA 1
ATOM 771 C C . PRO A 1 102 ? -2.484 13.767 -4.016 1.00 95.00 102 PRO A C 1
ATOM 773 O O . PRO A 1 102 ? -3.261 13.672 -3.074 1.00 95.00 102 PRO A O 1
ATOM 776 N N . GLU A 1 103 ? -2.701 13.161 -5.184 1.00 94.38 103 GLU A N 1
ATOM 777 C CA . GLU A 1 103 ? -3.869 12.322 -5.459 1.00 94.38 103 GLU A CA 1
ATOM 778 C C . GLU A 1 103 ? -3.887 11.068 -4.572 1.00 94.38 103 GLU A C 1
ATOM 780 O O . GLU A 1 103 ? -4.899 10.752 -3.956 1.00 94.38 103 GLU A O 1
ATOM 785 N N . THR A 1 104 ? -2.748 10.382 -4.432 1.00 93.75 104 THR A N 1
ATOM 786 C CA . THR A 1 104 ? -2.645 9.206 -3.554 1.00 93.75 104 THR A CA 1
ATOM 787 C C . THR A 1 104 ? -2.867 9.562 -2.084 1.00 93.75 104 THR A C 1
ATOM 789 O O . THR A 1 104 ? -3.455 8.767 -1.360 1.00 93.75 104 THR A O 1
ATOM 792 N N . LEU A 1 105 ? -2.417 10.739 -1.635 1.00 94.88 105 LEU A N 1
ATOM 793 C CA . LEU A 1 105 ? -2.694 11.209 -0.275 1.00 94.88 105 LEU A CA 1
ATOM 794 C C . LEU A 1 105 ? -4.197 11.388 -0.053 1.00 94.88 105 LEU A C 1
ATOM 796 O O . LEU A 1 105 ? -4.716 10.895 0.941 1.00 94.88 105 LEU A O 1
ATOM 800 N N . HIS A 1 106 ? -4.896 11.989 -1.019 1.00 97.12 106 HIS A N 1
ATOM 801 C CA . HIS A 1 106 ? -6.344 12.141 -0.940 1.00 97.12 106 HIS A CA 1
ATOM 802 C C . HIS A 1 106 ? -7.065 10.789 -0.857 1.00 97.12 106 HIS A C 1
ATOM 804 O O . HIS A 1 106 ? -7.903 10.601 0.016 1.00 97.12 106 HIS A O 1
ATOM 810 N N . MET A 1 107 ? -6.669 9.811 -1.680 1.00 96.12 107 MET A N 1
ATOM 811 C CA . MET A 1 107 ? -7.219 8.449 -1.616 1.00 96.12 107 MET A CA 1
ATOM 812 C C . MET A 1 107 ? -6.985 7.785 -0.250 1.00 96.12 107 MET A C 1
ATOM 814 O O . MET A 1 107 ? -7.844 7.062 0.250 1.00 96.12 107 MET A O 1
ATOM 818 N N . VAL A 1 108 ? -5.816 8.000 0.364 1.00 95.50 108 VAL A N 1
ATOM 819 C CA . VAL A 1 108 ? -5.519 7.474 1.705 1.00 95.50 108 VAL A CA 1
ATOM 820 C C . VAL A 1 108 ? -6.423 8.121 2.751 1.00 95.50 108 VAL A C 1
ATOM 822 O O . VAL A 1 108 ? -6.945 7.402 3.602 1.00 95.50 108 VAL A O 1
ATOM 825 N N . ASP A 1 109 ? -6.630 9.435 2.677 1.00 96.44 109 ASP A N 1
ATOM 826 C CA . ASP A 1 109 ? -7.515 10.157 3.593 1.00 96.44 109 ASP A CA 1
ATOM 827 C C . ASP A 1 109 ? -8.973 9.695 3.443 1.00 96.44 109 ASP A C 1
ATOM 829 O O . ASP A 1 109 ? -9.618 9.404 4.446 1.00 96.44 109 ASP A O 1
ATOM 833 N N . GLU A 1 110 ? -9.465 9.499 2.214 1.00 97.62 110 GLU A N 1
ATOM 834 C CA . GLU A 1 110 ? -10.808 8.957 1.955 1.00 97.62 110 GLU A CA 1
ATOM 835 C C . GLU A 1 110 ? -11.000 7.559 2.560 1.00 97.62 110 GLU A C 1
ATOM 837 O O . GLU A 1 110 ? -12.011 7.281 3.211 1.00 97.62 110 GLU A O 1
ATOM 842 N N . ILE A 1 111 ? -10.020 6.665 2.385 1.00 96.62 111 ILE A N 1
ATOM 843 C CA . ILE A 1 111 ? -10.063 5.320 2.974 1.00 96.62 111 ILE A CA 1
ATOM 844 C C . ILE A 1 111 ? -10.018 5.406 4.501 1.00 96.62 111 ILE A C 1
ATOM 846 O O . ILE A 1 111 ? -10.735 4.677 5.189 1.00 96.62 111 ILE A O 1
ATOM 850 N N . LEU A 1 112 ? -9.179 6.281 5.050 1.00 96.50 112 LEU A N 1
ATOM 851 C CA . LEU A 1 112 ? -9.047 6.451 6.490 1.00 96.50 112 LEU A CA 1
ATOM 852 C C . LEU A 1 112 ? -10.346 6.982 7.104 1.00 96.50 112 LEU A C 1
ATOM 854 O O . LEU A 1 112 ? -10.795 6.462 8.126 1.00 96.50 112 LEU A O 1
ATOM 858 N N . ASP A 1 113 ? -10.981 7.954 6.459 1.00 97.31 113 ASP A N 1
ATOM 859 C CA . ASP A 1 113 ? -12.270 8.493 6.876 1.00 97.31 113 ASP A CA 1
ATOM 860 C C . ASP A 1 113 ? -13.386 7.462 6.739 1.00 97.31 113 ASP A C 1
ATOM 862 O O . ASP A 1 113 ? -14.237 7.373 7.625 1.00 97.31 113 ASP A O 1
ATOM 866 N N . TYR A 1 114 ? -13.356 6.608 5.713 1.00 97.44 114 TYR A N 1
ATOM 867 C CA . TYR A 1 114 ? -14.265 5.468 5.617 1.00 97.44 114 TYR A CA 1
ATOM 868 C C . TYR A 1 114 ? -14.098 4.520 6.814 1.00 97.44 114 TYR A C 1
ATOM 870 O O . TYR A 1 114 ? -15.076 4.192 7.493 1.00 97.44 114 TYR A O 1
ATOM 878 N N . VAL A 1 115 ? -12.861 4.121 7.131 1.00 96.56 115 VAL A N 1
ATOM 879 C CA . VAL A 1 115 ? -12.568 3.235 8.271 1.00 96.56 115 VAL A CA 1
ATOM 880 C C . VAL A 1 115 ? -13.002 3.873 9.587 1.00 96.56 115 VAL A C 1
ATOM 882 O O . VAL A 1 115 ? -13.611 3.199 10.410 1.00 96.56 115 VAL A O 1
ATOM 885 N N . ARG A 1 116 ? -12.770 5.171 9.785 1.00 96.50 116 ARG A N 1
ATOM 886 C CA . ARG A 1 116 ? -13.226 5.879 10.989 1.00 96.50 116 ARG A CA 1
ATOM 887 C C . ARG A 1 116 ? -14.741 6.003 11.032 1.00 96.50 116 ARG A C 1
ATOM 889 O O . ARG A 1 116 ? -15.339 5.842 12.089 1.00 96.50 116 ARG A O 1
ATOM 896 N N . THR A 1 117 ? -15.395 6.269 9.909 1.00 97.06 117 THR A N 1
ATOM 897 C CA . THR A 1 117 ? -16.849 6.468 9.859 1.00 97.06 117 THR A CA 1
ATOM 898 C C . THR A 1 117 ? -17.588 5.176 10.184 1.00 97.06 117 THR A C 1
ATOM 900 O O . THR A 1 117 ? -18.458 5.175 11.056 1.00 97.06 117 THR A O 1
ATOM 903 N N . TYR A 1 118 ? -17.193 4.065 9.561 1.00 96.88 118 TYR A N 1
ATOM 904 C CA . TYR A 1 118 ? -17.898 2.784 9.675 1.00 96.88 118 TYR A CA 1
ATOM 905 C C . TYR A 1 118 ? -17.266 1.804 10.670 1.00 96.88 118 TYR A C 1
ATOM 907 O O . TYR A 1 118 ? -17.917 0.852 11.091 1.00 96.88 118 TYR A O 1
ATOM 915 N N . GLY A 1 119 ? -16.019 2.029 11.075 1.00 93.44 119 GLY A N 1
ATOM 916 C CA . GLY A 1 119 ? -15.336 1.231 12.085 1.00 93.44 119 GLY A CA 1
ATOM 917 C C . GLY A 1 119 ? -15.737 1.596 13.512 1.00 93.44 119 GLY A C 1
ATOM 918 O O . GLY A 1 119 ? -16.327 2.647 13.787 1.00 93.44 119 GLY A O 1
ATOM 919 N N . VAL A 1 120 ? -15.380 0.708 14.440 1.00 94.31 120 VAL A N 1
ATOM 920 C CA . VAL A 1 120 ? -15.572 0.913 15.885 1.00 94.31 120 VAL A CA 1
ATOM 921 C C . VAL A 1 120 ? -14.634 2.006 16.399 1.00 94.31 120 VAL A C 1
ATOM 923 O O . VAL A 1 120 ? -15.042 2.872 17.169 1.00 94.31 120 VAL A O 1
ATOM 926 N N . GLN A 1 121 ? -13.387 1.990 15.928 1.00 92.94 121 GLN A N 1
ATOM 927 C CA . GLN A 1 121 ? -12.351 2.916 16.358 1.00 92.94 121 GLN A CA 1
ATOM 928 C C . GLN A 1 121 ? -12.375 4.188 15.496 1.00 92.94 121 GLN A C 1
ATOM 930 O O . GLN A 1 121 ? -12.184 4.131 14.284 1.00 92.94 121 GLN A O 1
ATOM 935 N N . LYS A 1 122 ? -12.624 5.347 16.117 1.00 94.38 122 LYS A N 1
ATOM 936 C CA . LYS A 1 122 ? -12.754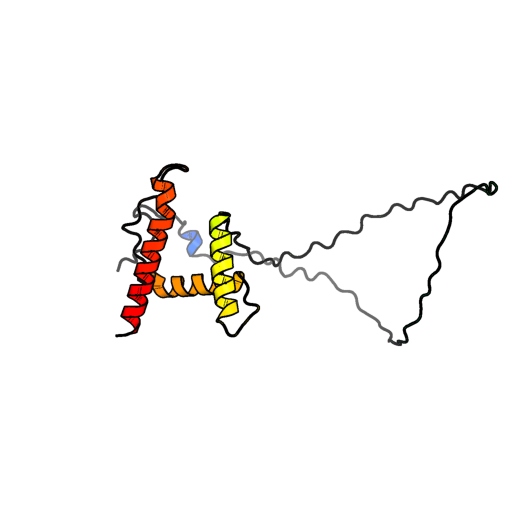 6.640 15.413 1.00 94.38 122 LYS A CA 1
ATOM 937 C C . LYS A 1 122 ? -11.432 7.388 15.232 1.00 94.38 122 LYS A C 1
ATOM 939 O O . LYS A 1 122 ? -11.349 8.291 14.408 1.00 94.38 122 LYS A O 1
ATOM 944 N N . ASP A 1 123 ? -10.398 7.013 15.976 1.00 94.19 123 ASP A N 1
ATOM 945 C CA . ASP A 1 123 ? -9.072 7.639 15.973 1.00 94.19 123 ASP A CA 1
ATOM 946 C C . ASP A 1 123 ? -8.012 6.800 15.239 1.00 94.19 123 ASP A C 1
ATOM 948 O O . ASP A 1 123 ? -6.813 7.008 15.435 1.00 94.19 123 ASP A O 1
ATOM 952 N N . THR A 1 124 ? -8.437 5.892 14.348 1.00 95.75 124 THR A N 1
ATOM 953 C CA . THR A 1 124 ? -7.527 5.097 13.512 1.00 95.75 124 THR A CA 1
ATOM 954 C C . THR A 1 124 ? -6.518 5.994 12.801 1.00 95.75 124 THR A C 1
ATOM 956 O O . THR A 1 124 ? -6.866 7.030 12.216 1.00 95.75 124 THR A O 1
ATOM 959 N N . LYS A 1 125 ? -5.247 5.599 12.857 1.00 95.56 125 LYS A N 1
ATOM 960 C CA . LYS A 1 125 ? -4.127 6.346 12.277 1.00 95.56 125 LYS A CA 1
ATOM 961 C C . LYS A 1 125 ? -3.763 5.794 10.907 1.00 95.56 125 LYS A C 1
ATOM 963 O O . LYS A 1 125 ? -3.846 4.594 10.662 1.00 95.56 125 LYS A O 1
ATOM 968 N N . ALA A 1 126 ? -3.224 6.655 10.043 1.00 92.56 126 ALA A N 1
ATOM 969 C CA . ALA A 1 126 ? -2.700 6.230 8.746 1.00 92.56 126 ALA A CA 1
ATOM 970 C C . ALA A 1 126 ? -1.651 5.108 8.886 1.00 92.56 126 ALA A C 1
ATOM 972 O O . ALA A 1 126 ? -1.638 4.176 8.091 1.00 92.56 126 ALA A O 1
ATOM 973 N N . SER A 1 127 ? -0.814 5.138 9.932 1.00 92.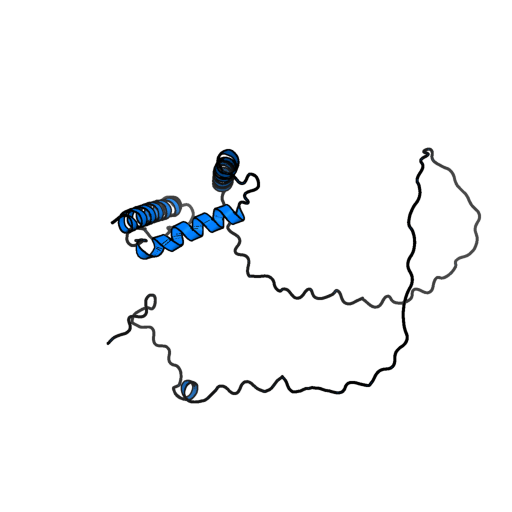94 127 SER A N 1
ATOM 974 C CA . SER A 1 127 ? 0.174 4.082 10.199 1.00 92.94 127 SER A CA 1
ATOM 975 C C . SER A 1 127 ? -0.448 2.702 10.423 1.00 92.94 127 SER A C 1
ATOM 977 O O . SER A 1 127 ? 0.144 1.703 10.027 1.00 92.94 127 SER A O 1
ATOM 979 N N . GLU A 1 128 ? -1.625 2.641 11.045 1.00 94.75 128 GLU A N 1
ATOM 980 C CA . GLU A 1 128 ? -2.350 1.390 11.299 1.00 94.75 128 GLU A CA 1
ATOM 981 C C . GLU A 1 128 ? -3.005 0.885 10.016 1.00 94.75 128 GLU A C 1
ATOM 983 O O . GLU A 1 128 ? -2.886 -0.294 9.695 1.00 94.75 128 GLU A O 1
ATOM 988 N N . LEU A 1 129 ? -3.601 1.794 9.235 1.00 94.50 129 LEU A N 1
ATOM 989 C CA . LEU A 1 129 ? -4.123 1.484 7.905 1.00 94.50 129 LEU A CA 1
ATOM 990 C C . LEU A 1 129 ? -3.023 0.899 7.004 1.00 94.50 129 LEU A C 1
ATOM 992 O O . LEU A 1 129 ? -3.204 -0.167 6.420 1.00 94.50 129 LEU A O 1
ATOM 996 N N . PHE A 1 130 ? -1.854 1.546 6.936 1.00 93.94 130 PHE A N 1
ATOM 997 C CA . PHE A 1 130 ? -0.710 1.024 6.182 1.00 93.94 130 PHE A CA 1
ATOM 998 C C . PHE A 1 130 ? -0.238 -0.330 6.705 1.00 93.94 130 PHE A C 1
ATOM 1000 O O . PHE A 1 130 ? 0.077 -1.209 5.907 1.00 93.94 130 PHE A O 1
ATOM 1007 N N . HIS A 1 131 ? -0.190 -0.514 8.025 1.00 94.56 131 HIS A N 1
ATOM 1008 C CA . HIS A 1 131 ? 0.194 -1.793 8.609 1.00 94.56 131 HIS A CA 1
ATOM 1009 C C . HIS A 1 131 ? -0.773 -2.912 8.198 1.00 94.56 131 HIS A C 1
ATOM 1011 O O . HIS A 1 131 ? -0.319 -3.956 7.737 1.00 94.56 131 HIS A O 1
ATOM 1017 N N . ALA A 1 132 ? -2.085 -2.670 8.268 1.00 95.31 132 ALA A N 1
ATOM 1018 C CA . ALA A 1 132 ? -3.110 -3.625 7.855 1.00 95.31 132 ALA A CA 1
ATOM 1019 C C . ALA A 1 132 ? -3.013 -3.980 6.361 1.00 95.31 132 ALA A C 1
ATOM 1021 O O . ALA A 1 132 ? -3.074 -5.154 6.001 1.00 95.31 132 ALA A O 1
ATOM 1022 N N . LEU A 1 133 ? -2.787 -2.988 5.492 1.00 94.44 133 LEU A N 1
ATOM 1023 C CA . LEU A 1 133 ? -2.578 -3.220 4.058 1.00 94.44 133 LEU A CA 1
ATOM 1024 C C . LEU A 1 133 ? -1.344 -4.092 3.790 1.00 94.44 133 LEU A C 1
ATOM 1026 O O . LEU A 1 133 ? -1.384 -4.986 2.945 1.00 94.44 133 LEU A O 1
ATOM 1030 N N . VAL A 1 134 ? -0.248 -3.851 4.516 1.00 94.94 134 VAL A N 1
ATOM 1031 C CA . VAL A 1 134 ? 0.974 -4.659 4.403 1.00 94.94 134 VAL A CA 1
ATOM 1032 C C . VAL A 1 134 ? 0.737 -6.085 4.894 1.00 94.94 134 VAL A C 1
ATOM 1034 O O . VAL A 1 134 ? 1.202 -7.012 4.236 1.00 94.94 134 VAL A O 1
ATOM 1037 N N . LEU A 1 135 ? 0.010 -6.277 6.000 1.00 96.44 135 LEU A N 1
ATOM 1038 C CA . LEU A 1 135 ? -0.338 -7.610 6.504 1.00 96.44 135 LEU A CA 1
ATOM 1039 C C . LEU A 1 135 ? -1.165 -8.396 5.482 1.00 96.44 135 LEU A C 1
ATOM 1041 O O . LEU A 1 135 ? -0.766 -9.499 5.115 1.00 96.44 135 LEU A O 1
ATOM 1045 N N . ALA A 1 136 ? -2.232 -7.796 4.948 1.00 94.06 136 ALA A N 1
ATOM 1046 C CA . ALA A 1 136 ? -3.086 -8.435 3.948 1.00 94.06 136 ALA A CA 1
ATOM 1047 C C . ALA A 1 136 ? -2.294 -8.878 2.704 1.00 94.06 136 ALA A C 1
ATOM 1049 O O . ALA A 1 136 ? -2.460 -9.988 2.201 1.00 94.06 136 ALA A O 1
ATOM 1050 N N . LEU A 1 137 ? -1.376 -8.033 2.223 1.00 94.88 137 LEU A N 1
ATOM 1051 C CA . LEU A 1 137 ? -0.506 -8.393 1.103 1.00 94.88 137 LEU A CA 1
ATOM 1052 C C . LEU A 1 137 ? 0.519 -9.475 1.479 1.00 94.88 137 LEU A C 1
ATOM 1054 O O . LEU A 1 137 ? 0.845 -10.335 0.662 1.00 94.88 137 LEU A O 1
ATOM 1058 N N . TYR A 1 138 ? 1.056 -9.431 2.698 1.00 96.25 138 TYR A N 1
ATOM 1059 C CA . TYR A 1 138 ? 2.057 -10.390 3.157 1.00 96.25 138 TYR A CA 1
ATOM 1060 C C . TYR A 1 138 ? 1.484 -11.802 3.321 1.00 96.25 138 TYR A C 1
ATOM 1062 O O . TYR A 1 138 ? 2.199 -12.776 3.082 1.00 96.25 138 TYR A O 1
ATOM 1070 N N . GLU A 1 139 ? 0.213 -11.929 3.694 1.00 95.19 139 GLU A N 1
ATOM 1071 C CA . GLU A 1 139 ? -0.500 -13.211 3.753 1.00 95.19 139 GLU A CA 1
ATOM 1072 C C . GLU A 1 139 ? -0.681 -13.823 2.358 1.00 95.19 139 GLU A C 1
ATOM 1074 O O . GLU A 1 139 ? -0.416 -15.007 2.161 1.00 95.19 139 GLU A O 1
ATOM 1079 N N . ALA A 1 140 ? -1.013 -13.000 1.363 1.00 96.12 140 ALA A N 1
ATOM 1080 C CA . ALA A 1 140 ? -1.198 -13.429 -0.023 1.00 96.12 140 ALA A CA 1
ATOM 1081 C C . ALA A 1 140 ? 0.112 -13.578 -0.831 1.00 96.12 140 ALA A C 1
ATOM 1083 O O . ALA A 1 140 ? 0.075 -13.860 -2.029 1.00 96.12 140 ALA A O 1
ATOM 1084 N N . ARG A 1 141 ? 1.289 -13.392 -0.214 1.00 95.75 141 ARG A N 1
ATOM 1085 C CA . ARG A 1 141 ? 2.580 -13.284 -0.927 1.00 95.75 141 ARG A CA 1
ATOM 1086 C C . ARG A 1 141 ? 2.947 -14.504 -1.777 1.00 95.75 141 ARG A C 1
ATOM 1088 O O . ARG A 1 141 ? 3.637 -14.348 -2.779 1.00 95.75 141 ARG A O 1
ATOM 1095 N N . ASP A 1 142 ? 2.510 -15.698 -1.382 1.00 95.19 142 ASP A N 1
ATOM 1096 C CA . ASP A 1 142 ? 2.827 -16.941 -2.096 1.00 95.19 142 ASP A CA 1
ATOM 1097 C C . ASP A 1 142 ? 2.014 -17.084 -3.395 1.00 95.19 142 ASP A C 1
ATOM 1099 O O . ASP A 1 142 ? 2.430 -17.795 -4.308 1.00 95.19 142 ASP A O 1
ATOM 1103 N N . TYR A 1 143 ? 0.913 -16.335 -3.506 1.00 94.44 143 TYR A N 1
ATOM 1104 C CA . TYR A 1 143 ? 0.057 -16.231 -4.690 1.00 94.44 143 TYR A CA 1
ATOM 1105 C C . TYR A 1 143 ? 0.436 -15.040 -5.584 1.00 94.44 143 TYR A C 1
ATOM 1107 O O . TYR A 1 143 ? -0.160 -14.832 -6.640 1.00 94.44 143 TYR A O 1
ATOM 1115 N N . LEU A 1 144 ? 1.424 -14.232 -5.181 1.00 95.62 144 LEU A N 1
ATOM 1116 C CA . LEU A 1 144 ? 1.831 -13.048 -5.929 1.00 95.62 144 LEU A CA 1
ATOM 1117 C C . LEU A 1 144 ? 2.640 -13.429 -7.176 1.00 95.62 144 LEU A C 1
ATOM 1119 O O . LEU A 1 144 ? 3.854 -13.637 -7.113 1.00 95.62 144 LEU A O 1
ATOM 1123 N N . ASP A 1 145 ? 1.970 -13.452 -8.328 1.00 94.19 145 ASP A N 1
ATOM 1124 C CA . ASP A 1 145 ? 2.605 -13.624 -9.634 1.00 94.19 145 ASP A CA 1
ATOM 1125 C C . ASP A 1 145 ? 2.912 -12.273 -10.300 1.00 94.19 145 ASP A C 1
ATOM 1127 O O . ASP A 1 145 ? 2.025 -11.533 -10.728 1.00 94.19 145 ASP A O 1
ATOM 1131 N N . LEU A 1 146 ? 4.205 -11.962 -10.417 1.00 94.12 146 LEU A N 1
ATOM 1132 C CA . LEU A 1 146 ? 4.706 -10.768 -11.104 1.00 94.12 146 LEU A CA 1
ATOM 1133 C C . LEU A 1 146 ? 5.269 -11.071 -12.500 1.00 94.12 146 LEU A C 1
ATOM 1135 O O . LEU A 1 146 ? 5.773 -10.161 -13.152 1.00 94.12 146 LEU A O 1
ATOM 1139 N N . SER A 1 147 ? 5.181 -12.312 -12.989 1.00 93.31 147 SER A N 1
ATOM 1140 C CA . SER A 1 147 ? 5.742 -12.714 -14.290 1.00 93.31 147 SER A CA 1
ATOM 1141 C C . SER A 1 147 ? 5.161 -11.928 -15.472 1.00 93.31 147 SER A C 1
ATOM 1143 O O . SER A 1 147 ? 5.828 -11.737 -16.488 1.00 93.31 147 SER A O 1
ATOM 1145 N N . ARG A 1 148 ? 3.926 -11.434 -15.326 1.00 89.19 148 ARG A N 1
ATOM 1146 C CA . ARG A 1 148 ? 3.209 -10.633 -16.329 1.00 89.19 148 ARG A CA 1
ATOM 1147 C C . ARG A 1 148 ? 3.435 -9.126 -16.188 1.00 89.19 148 ARG A C 1
ATOM 1149 O O . ARG A 1 148 ? 3.004 -8.363 -17.053 1.00 89.19 148 ARG A O 1
ATOM 1156 N N . VAL A 1 149 ? 4.072 -8.679 -15.105 1.00 91.62 149 VAL A N 1
ATOM 1157 C CA . VAL A 1 149 ? 4.339 -7.258 -14.866 1.00 91.62 149 VAL A CA 1
ATOM 1158 C C . VAL A 1 149 ? 5.566 -6.852 -15.672 1.00 91.62 149 VAL A C 1
ATOM 1160 O O . VAL A 1 149 ? 6.672 -7.338 -15.448 1.00 91.62 149 VAL A O 1
ATOM 1163 N N . GLN A 1 150 ? 5.368 -5.937 -16.620 1.00 89.00 150 GLN A N 1
ATOM 1164 C CA . GLN A 1 150 ? 6.463 -5.419 -17.433 1.00 89.00 150 GLN A CA 1
ATOM 1165 C C . GLN A 1 150 ? 7.463 -4.631 -16.572 1.00 89.00 150 GLN A C 1
ATOM 1167 O O . GLN A 1 150 ? 7.051 -3.951 -15.625 1.00 89.00 150 GLN A O 1
ATOM 1172 N N . PRO A 1 151 ? 8.767 -4.655 -16.905 1.00 90.19 151 PRO A N 1
ATOM 1173 C CA . PRO A 1 151 ? 9.750 -3.810 -16.247 1.00 90.19 151 PRO A CA 1
ATOM 1174 C C . PRO A 1 151 ? 9.348 -2.335 -16.306 1.00 90.19 151 PRO A C 1
ATOM 1176 O O . PRO A 1 151 ? 8.796 -1.854 -17.300 1.00 90.19 151 PRO A O 1
ATOM 1179 N N . ARG A 1 152 ? 9.657 -1.594 -15.239 1.00 91.56 152 ARG A N 1
ATOM 1180 C CA . ARG A 1 152 ? 9.369 -0.161 -15.187 1.00 91.56 152 ARG A CA 1
ATOM 1181 C C . ARG A 1 152 ? 10.113 0.562 -16.315 1.00 91.56 152 ARG A C 1
ATOM 1183 O O . ARG A 1 152 ? 11.338 0.504 -16.393 1.00 91.56 152 ARG A O 1
ATOM 1190 N N . GLY A 1 153 ? 9.366 1.268 -17.164 1.00 90.12 153 GLY A N 1
ATOM 1191 C CA . GLY A 1 153 ? 9.931 2.119 -18.213 1.00 90.12 153 GLY A CA 1
ATOM 1192 C C . GLY A 1 153 ? 10.665 3.348 -17.661 1.00 90.12 153 GLY A C 1
ATOM 1193 O O . GLY A 1 153 ? 10.653 3.625 -16.459 1.00 90.12 153 GLY A O 1
ATOM 1194 N N . ARG A 1 154 ? 11.277 4.136 -18.553 1.00 91.25 154 ARG A N 1
ATOM 1195 C CA . ARG A 1 154 ? 11.883 5.428 -18.183 1.00 91.25 154 ARG A CA 1
ATOM 1196 C C . ARG A 1 154 ? 10.827 6.364 -17.596 1.00 91.25 154 ARG A C 1
ATOM 1198 O O . ARG A 1 154 ? 9.674 6.344 -18.029 1.00 91.25 154 ARG A O 1
ATOM 1205 N N . TRP A 1 155 ? 11.221 7.204 -16.639 1.00 88.88 155 TRP A N 1
ATOM 1206 C CA . TRP A 1 155 ? 10.316 8.205 -16.065 1.00 88.88 155 TRP A CA 1
ATOM 1207 C C . TRP A 1 155 ? 9.674 9.037 -17.182 1.00 88.88 155 TRP A C 1
ATOM 1209 O O . TRP A 1 155 ? 10.353 9.470 -18.107 1.00 88.88 155 TRP A O 1
ATOM 1219 N N . GLY A 1 156 ? 8.356 9.218 -17.105 1.00 88.12 156 GLY A N 1
ATOM 1220 C CA . GLY A 1 156 ? 7.592 10.093 -17.996 1.00 88.12 156 GLY A CA 1
ATOM 1221 C C . GLY A 1 156 ? 7.045 9.361 -19.214 1.00 88.12 156 GLY A C 1
ATOM 1222 O O . GLY A 1 156 ? 6.237 9.912 -19.949 1.00 88.12 156 GLY A O 1
ATOM 1223 N N . THR A 1 157 ? 7.436 8.099 -19.404 1.00 92.38 157 THR A N 1
ATOM 1224 C CA . THR A 1 157 ? 6.858 7.249 -20.445 1.00 92.38 157 THR A CA 1
ATOM 1225 C C . THR A 1 157 ? 5.502 6.680 -20.011 1.00 92.38 157 THR A C 1
ATOM 1227 O O . THR A 1 157 ? 5.301 6.427 -18.816 1.00 92.38 157 THR A O 1
ATOM 1230 N N . PRO A 1 158 ? 4.593 6.385 -20.961 1.00 90.00 158 PRO A N 1
ATOM 1231 C CA . PRO A 1 158 ? 3.332 5.700 -20.663 1.00 90.00 158 PRO A CA 1
ATOM 1232 C C . PRO A 1 158 ? 3.537 4.379 -19.908 1.00 90.00 158 PRO A C 1
ATOM 1234 O O . PRO A 1 158 ? 2.805 4.067 -18.973 1.00 90.00 158 PRO A O 1
ATOM 1237 N N . THR A 1 159 ? 4.598 3.636 -20.234 1.00 89.25 159 THR A N 1
ATOM 1238 C CA . THR A 1 159 ? 4.957 2.381 -19.560 1.00 89.25 159 THR A CA 1
ATOM 1239 C C . THR A 1 159 ? 5.322 2.584 -18.087 1.00 89.25 159 THR A C 1
ATOM 1241 O O . THR A 1 159 ? 4.993 1.748 -17.249 1.00 89.25 159 THR A O 1
ATOM 1244 N N . ALA A 1 160 ? 5.974 3.698 -17.733 1.00 89.38 160 ALA A N 1
ATOM 1245 C CA . ALA A 1 160 ? 6.270 4.014 -16.335 1.00 89.38 160 ALA A CA 1
ATOM 1246 C C . ALA A 1 160 ? 5.015 4.400 -15.539 1.00 89.38 160 ALA A C 1
ATOM 1248 O O . ALA A 1 160 ? 4.937 4.068 -14.358 1.00 89.38 160 ALA A O 1
ATOM 1249 N N . ALA A 1 161 ? 4.042 5.059 -16.176 1.00 87.75 161 ALA A N 1
ATOM 1250 C CA . ALA A 1 161 ? 2.756 5.394 -15.562 1.00 87.75 161 ALA A CA 1
ATOM 1251 C C . ALA A 1 161 ? 1.846 4.163 -15.394 1.00 87.75 161 ALA A C 1
ATOM 1253 O O . ALA A 1 161 ? 1.103 4.075 -14.423 1.00 87.75 161 ALA A O 1
ATOM 1254 N N . ALA A 1 162 ? 1.942 3.182 -16.297 1.00 91.94 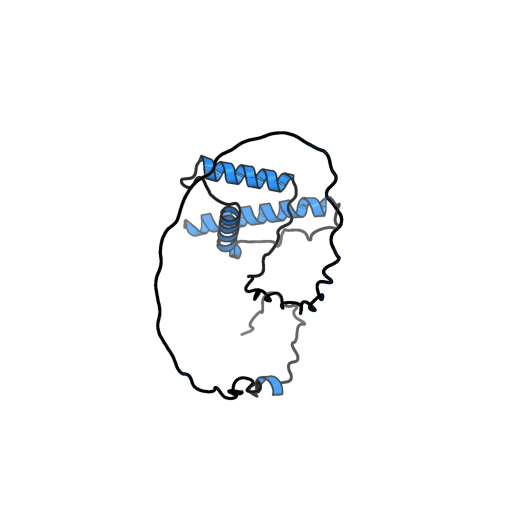162 ALA A N 1
ATOM 1255 C CA . ALA A 1 162 ? 1.192 1.928 -16.208 1.00 91.94 162 ALA A CA 1
ATOM 1256 C C . ALA A 1 162 ? 1.736 0.962 -15.137 1.00 91.94 162 ALA A C 1
ATOM 1258 O O . ALA A 1 162 ? 1.020 0.069 -14.683 1.00 91.94 162 ALA A O 1
ATOM 1259 N N . PHE A 1 163 ? 2.995 1.127 -14.723 1.00 93.50 163 PHE A N 1
ATOM 1260 C CA . PHE A 1 163 ? 3.671 0.202 -13.813 1.00 93.50 163 PHE A CA 1
ATOM 1261 C C . PHE A 1 163 ? 2.985 0.060 -12.436 1.00 93.50 163 PHE A C 1
ATOM 1263 O O . PHE A 1 163 ? 2.725 -1.077 -12.037 1.00 93.50 163 PHE A O 1
ATOM 1270 N N . PRO A 1 164 ? 2.605 1.147 -11.724 1.00 93.12 164 PRO A N 1
ATOM 1271 C CA . PRO A 1 164 ? 1.831 1.032 -10.484 1.00 93.12 164 PRO A CA 1
ATOM 1272 C C . PRO A 1 164 ? 0.509 0.277 -10.671 1.00 93.12 164 PRO A C 1
ATOM 1274 O O . PRO A 1 164 ? 0.144 -0.544 -9.833 1.00 93.12 164 PRO A O 1
ATOM 1277 N N . THR A 1 165 ? -0.182 0.498 -11.793 1.00 93.88 165 THR A N 1
ATOM 1278 C CA . THR A 1 165 ? -1.447 -0.178 -12.117 1.00 93.88 165 THR A CA 1
ATOM 1279 C C . THR A 1 165 ? -1.252 -1.674 -12.344 1.00 93.88 165 THR A C 1
ATOM 1281 O O . THR A 1 165 ? -2.052 -2.474 -11.862 1.00 93.88 165 THR A O 1
ATOM 1284 N N . ALA A 1 166 ? -0.179 -2.067 -13.033 1.00 94.81 166 ALA A N 1
ATOM 1285 C CA . ALA A 1 166 ? 0.159 -3.472 -13.245 1.00 94.81 166 ALA A CA 1
ATOM 1286 C C . ALA A 1 166 ? 0.447 -4.194 -11.917 1.00 94.81 166 ALA A C 1
ATOM 1288 O O . ALA A 1 166 ? -0.084 -5.279 -11.686 1.00 94.81 166 ALA A O 1
ATOM 1289 N N . ILE A 1 167 ? 1.213 -3.564 -11.016 1.00 95.25 167 ILE A N 1
ATOM 1290 C CA . ILE A 1 167 ? 1.459 -4.093 -9.664 1.00 95.25 167 ILE A CA 1
ATOM 1291 C C . ILE A 1 167 ? 0.152 -4.199 -8.876 1.00 95.25 167 ILE A C 1
ATOM 1293 O O . ILE A 1 167 ? -0.121 -5.242 -8.288 1.00 95.25 167 ILE A O 1
ATOM 1297 N N . LYS A 1 168 ? -0.677 -3.148 -8.885 1.00 95.12 168 LYS A N 1
ATOM 1298 C CA . LYS A 1 168 ? -1.977 -3.135 -8.200 1.00 95.12 168 LYS A CA 1
ATOM 1299 C C . LYS A 1 168 ? -2.846 -4.319 -8.634 1.00 95.12 168 LYS A C 1
ATOM 1301 O O . LYS A 1 168 ? -3.391 -5.011 -7.782 1.00 95.12 168 LYS A O 1
ATOM 1306 N N . ASN A 1 169 ? -2.947 -4.573 -9.938 1.00 95.75 169 ASN A N 1
ATOM 1307 C CA . ASN A 1 169 ? -3.758 -5.672 -10.463 1.00 95.75 169 ASN A CA 1
ATOM 1308 C C . ASN A 1 169 ? -3.209 -7.047 -10.039 1.00 95.75 169 ASN A C 1
ATOM 1310 O O . ASN A 1 169 ? -3.990 -7.922 -9.675 1.00 95.75 169 ASN A O 1
ATOM 1314 N N . ALA A 1 170 ? -1.883 -7.229 -10.036 1.00 95.81 170 ALA A N 1
ATOM 1315 C CA . ALA A 1 170 ? -1.259 -8.466 -9.560 1.00 95.81 170 ALA A CA 1
ATOM 1316 C C . ALA A 1 170 ? -1.516 -8.701 -8.061 1.00 95.81 170 ALA A C 1
ATOM 1318 O O . ALA A 1 170 ? -1.839 -9.814 -7.656 1.00 95.81 170 ALA A O 1
ATOM 1319 N N . ILE A 1 171 ? -1.447 -7.643 -7.247 1.00 96.00 171 ILE A N 1
ATOM 1320 C CA . ILE A 1 171 ? -1.786 -7.694 -5.818 1.00 96.00 171 ILE A CA 1
ATOM 1321 C C . ILE A 1 171 ? -3.254 -8.086 -5.614 1.00 96.00 171 ILE A C 1
ATOM 1323 O O . ILE A 1 171 ? -3.549 -8.953 -4.797 1.00 96.00 171 ILE A O 1
ATOM 1327 N N . GLN A 1 172 ? -4.175 -7.470 -6.360 1.00 95.56 172 GLN A N 1
ATOM 1328 C CA . GLN A 1 172 ? -5.604 -7.779 -6.262 1.00 95.56 172 GLN A CA 1
ATOM 1329 C C . GLN A 1 172 ? -5.899 -9.241 -6.617 1.00 95.56 172 GLN A C 1
ATOM 1331 O O . GLN A 1 172 ? -6.664 -9.887 -5.905 1.00 95.56 172 GLN A O 1
ATOM 1336 N N . ALA A 1 173 ? -5.268 -9.766 -7.672 1.00 95.31 173 ALA A N 1
ATOM 1337 C CA . ALA A 1 173 ? -5.392 -11.171 -8.051 1.00 95.31 173 ALA A CA 1
ATOM 1338 C C . ALA A 1 173 ? -4.849 -12.104 -6.956 1.00 95.31 173 ALA A C 1
ATOM 1340 O O . ALA A 1 173 ? -5.552 -13.014 -6.533 1.00 95.31 173 ALA A O 1
ATOM 1341 N N . ALA A 1 174 ? -3.659 -11.818 -6.419 1.00 95.69 174 ALA A N 1
ATOM 1342 C CA . ALA A 1 174 ? -3.048 -12.626 -5.365 1.00 95.69 174 ALA A CA 1
ATOM 1343 C C . ALA A 1 174 ? -3.909 -12.694 -4.093 1.00 95.69 174 ALA A C 1
ATOM 1345 O O . ALA A 1 174 ? -4.089 -13.766 -3.520 1.00 95.69 174 ALA A O 1
ATOM 1346 N N . ILE A 1 175 ? -4.471 -11.558 -3.661 1.00 95.25 175 ILE A N 1
ATOM 1347 C CA . ILE A 1 175 ? -5.363 -11.503 -2.492 1.00 95.25 175 ILE A CA 1
ATOM 1348 C C . ILE A 1 175 ? -6.647 -12.300 -2.753 1.00 95.25 175 ILE A C 1
ATOM 1350 O O . ILE A 1 175 ? -7.124 -13.001 -1.859 1.00 95.25 175 ILE A O 1
ATOM 1354 N N . ALA A 1 176 ? -7.201 -12.217 -3.966 1.00 95.25 176 ALA A N 1
ATOM 1355 C CA . ALA A 1 176 ? -8.379 -12.990 -4.338 1.00 95.25 176 ALA A CA 1
ATOM 1356 C C . ALA A 1 176 ? -8.091 -14.500 -4.304 1.00 95.25 176 ALA A C 1
ATOM 1358 O O . ALA A 1 176 ? -8.827 -15.238 -3.649 1.00 95.25 176 ALA A O 1
ATOM 1359 N N . ASP A 1 177 ? -7.005 -14.943 -4.938 1.00 94.44 177 ASP A N 1
ATOM 1360 C CA . ASP A 1 177 ? -6.608 -16.353 -4.997 1.00 94.44 177 ASP A CA 1
ATOM 1361 C C . ASP A 1 177 ? -6.319 -16.922 -3.604 1.00 94.44 177 ASP A C 1
ATOM 1363 O O . ASP A 1 177 ? -6.807 -18.001 -3.268 1.00 94.44 177 ASP A O 1
ATOM 1367 N N . TRP A 1 178 ? -5.612 -16.169 -2.755 1.00 95.25 178 TRP A N 1
ATOM 1368 C CA . TRP A 1 178 ? -5.378 -16.538 -1.357 1.00 95.25 178 TRP A CA 1
ATOM 1369 C C . TRP A 1 178 ? -6.690 -16.749 -0.593 1.00 95.25 178 TRP A C 1
ATOM 1371 O O . TRP A 1 178 ? -6.867 -17.752 0.099 1.00 95.25 178 TRP A O 1
ATOM 1381 N N . HIS A 1 179 ? -7.642 -15.828 -0.746 1.00 92.75 179 HIS A N 1
ATOM 1382 C CA . HIS A 1 179 ? -8.915 -15.900 -0.039 1.00 92.75 179 HIS A CA 1
ATOM 1383 C C . HIS A 1 179 ? -9.813 -17.042 -0.543 1.00 92.75 179 HIS A C 1
ATOM 1385 O O . HIS A 1 179 ? -10.537 -17.637 0.254 1.00 92.75 179 HIS A O 1
ATOM 1391 N N . TYR A 1 180 ? -9.769 -17.382 -1.836 1.00 92.56 180 TYR A N 1
ATOM 1392 C CA . TYR A 1 180 ? -10.446 -18.576 -2.357 1.00 92.56 180 TYR A CA 1
ATOM 1393 C C . TYR A 1 180 ? -9.753 -19.871 -1.917 1.00 92.56 180 TYR A C 1
ATOM 1395 O O . TYR A 1 180 ? -10.438 -20.830 -1.571 1.00 92.56 180 TYR A O 1
ATOM 1403 N N . GLY A 1 181 ? -8.419 -19.888 -1.873 1.00 86.75 181 GLY A N 1
ATOM 1404 C CA . GLY A 1 181 ? -7.633 -21.029 -1.406 1.00 86.75 181 GLY A CA 1
ATOM 1405 C C . GLY A 1 181 ? -7.856 -21.362 0.071 1.00 86.75 181 GLY A C 1
ATOM 1406 O O . GLY A 1 181 ? -7.845 -22.531 0.425 1.00 86.75 181 GLY A O 1
ATOM 1407 N N . ASN A 1 182 ? -8.125 -20.361 0.916 1.00 81.00 182 ASN A N 1
ATOM 1408 C CA . ASN A 1 182 ? -8.406 -20.547 2.347 1.00 81.00 182 ASN A CA 1
ATOM 1409 C C . ASN A 1 182 ? -9.851 -20.976 2.670 1.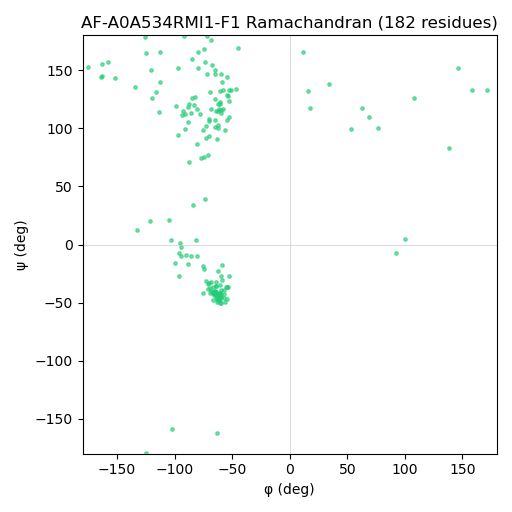00 81.00 182 ASN A C 1
ATOM 1411 O O . ASN A 1 182 ? -10.155 -21.261 3.828 1.00 81.00 182 ASN A O 1
ATOM 1415 N N . LYS A 1 183 ? -10.765 -20.950 1.692 1.00 70.69 183 LYS A N 1
ATOM 1416 C CA . LYS A 1 183 ? -12.180 -21.321 1.885 1.00 70.69 183 LYS A CA 1
ATOM 1417 C C . LYS A 1 183 ? -12.493 -22.776 1.535 1.00 70.69 183 LYS A C 1
ATOM 1419 O O . LYS A 1 183 ? -13.607 -23.215 1.819 1.00 70.69 183 LYS A O 1
ATOM 1424 N N . ASN A 1 184 ? -11.541 -23.478 0.925 1.00 52.06 184 ASN A N 1
ATOM 1425 C CA . ASN A 1 184 ? -11.618 -24.897 0.582 1.00 52.06 184 ASN A CA 1
ATOM 1426 C C . ASN A 1 184 ? -10.749 -25.714 1.538 1.00 52.06 184 ASN A C 1
ATOM 1428 O O . ASN A 1 184 ? -11.125 -26.877 1.794 1.00 52.06 184 ASN A O 1
#

Sequence (184 aa):
MDKKTRGLPPSFQLDVARAAVERPVQLGDYLDEEEAAPVAKPVAPPDPTAAPAELPRGRHTEPAAPSTSAPVHQARVRPRFPVPKPTRLATTVPRKQVNMTPETLHMVDEILDYVRTYGVQKDTKASELFHALVLALYEARDYLDLSRVQPRGRWGTPTAAAFPTAIKNAIQAAIADWHYGNKN

Secondary structure (DSSP, 8-state):
-----TTS-TT------GGGTSS------TT---------------------------------------------------PPP-------PPP-PPP--HHHHHHHHHHHHHHHHHSS-SS--HHHHHHHHHHHHHHGGGG---TTSPPP-STTSHHHHHHHHHHHHHHHHHHHHHHHHTT-

Mean predicted aligned error: 20.94 Å

Radius of gyration: 33.83 Å; Cα contacts (8 Å, |Δi|>4): 57; chains: 1; bounding box: 58×93×75 Å

Solvent-accessible surface area (backbone atoms only — not comparable to full-atom values): 12942 Å² total; per-residue (Å²): 136,84,82,80,67,88,93,62,63,95,82,73,74,84,88,67,63,68,74,71,74,78,46,84,80,82,73,76,83,88,81,74,85,81,82,76,89,84,86,87,91,88,84,87,89,89,87,88,85,80,86,87,89,78,88,80,90,82,89,87,82,89,89,83,86,83,84,81,91,78,81,88,76,82,74,79,80,72,84,78,72,82,76,78,75,82,80,74,79,78,84,66,76,88,79,83,85,79,90,72,54,76,67,56,50,51,54,50,50,54,53,49,50,48,46,25,70,75,39,91,56,67,79,72,47,71,71,54,55,52,50,53,54,50,50,54,49,61,73,16,49,91,52,54,63,61,90,84,50,70,78,75,42,60,88,90,36,71,55,32,69,45,34,64,55,45,53,50,52,31,51,53,51,9,43,50,51,42,57,57,63,74,75,110